Protein 3BW2 (pdb70)

CATH classification: 3.20.20.70

Solvent-accessible surface area: 14265 Å² total; per-residue (Å²): 60,64,4,36,113,58,7,112,42,21,0,0,0,12,27,28,25,64,33,10,4,42,14,107,0,0,9,21,0,1,95,29,9,2,0,0,0,2,4,0,1,81,51,96,16,92,24,2,51,87,30,1,104,128,0,85,71,63,9,84,127,32,7,0,0,8,1,24,24,51,24,107,135,119,89,56,22,136,86,2,24,143,75,0,56,50,11,16,75,195,25,157,44,149,45,17,94,36,96,46,40,45,76,36,26,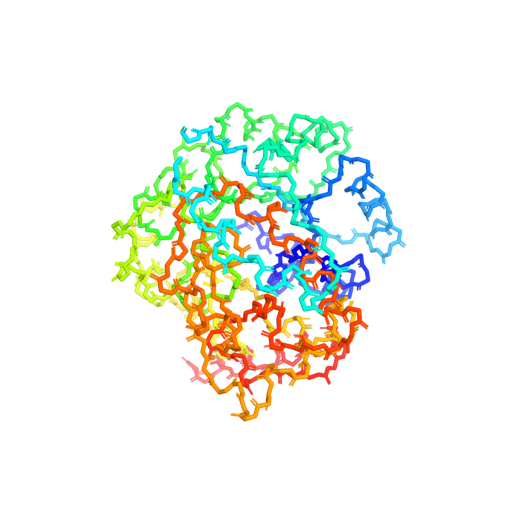22,118,51,2,18,57,28,0,47,124,44,54,3,41,0,0,0,0,25,5,6,40,4,90,175,108,27,2,43,146,0,109,215,38,60,2,28,0,0,0,6,0,9,38,22,122,27,0,130,43,0,50,86,13,34,3,25,0,0,4,0,15,0,32,41,6,28,12,23,11,0,12,36,186,35,42,83,153,50,87,89,59,40,41,31,10,132,57,0,0,49,70,0,67,157,11,4,136,29,33,0,0,0,8,9,17,8,5,64,0,33,67,0,11,52,11,37,74,30,25,7,41,0,0,19,2,20,15,3,0,6,3,0,92,38,6,37,7,50,28,20,9,38,151,2,0,70,42,117,152,13,49,153,10,112,65,12,25,0,0,1,0,3,14,0,13,0,0,20,0,64,0,11,136,88,14,18,94,141,18,21,52,2,21,7,5,0,22,35,5,0,23,29,0,36,134,24,0,35,191,81,37,43,15,57,0,11,13,0,55,1,2,93,12,4,165,80,13,57,120,39,56,0,15,137,2,0,94,50,0,25,61,34,8,52,124,24,130,95,87,138,120

InterPro domains:
  IPR004136 Nitronate monooxygenase [cd04730] (11-278)
  IPR013785 Aldolase-type TIM barrel [G3DSA:3.20.20.70] (1-352)

Secondary structure (DSSP, 8-state):
-TTTTSSSSSEEEPP-TTTTS-HHHHHHHHHTTSBEEEE-TTS-HHHHHHHHHHHHHH--S-EEEEEEPP-----HHHHHHHHTHHHHHHTT-PPPPS-S-SSTTHHHHHHHHHHS--SEEEEESS---HHHHHHHHHTT-EEEEEESSHHHHHHHHHTT-SEEEEE-TT-SEE---SS--GGGTT-PPPHHHHHHHHHHH-SS-EEEESS--SHHHHHHHHHTT-SEEEESHHHHTSTT----HHHHHHTT-GGG--EEEESTTTSS-EEEE--HHHHHHGGG--S-TTHHHHHHHHHHHHHHHHT-GGGS--B--TTGGG---S-HHHHHHHHHHHHHHHHHHT-

Structure (mmCIF, N/CA/C/O backbone):
data_3BW2
#
_entry.id   3BW2
#
_cell.length_a   113.133
_cell.length_b   113.133
_cell.length_c   115.739
_cell.angle_alpha   90.00
_cell.angle_beta   90.00
_cell.angle_gamma   90.00
#
_symmetry.space_group_name_H-M   'I 41 2 2'
#
loop_
_entity.id
_entity.type
_entity.pdbx_description
1 polymer '2-nitropropane dioxygenase'
2 non-polymer 'FLAVIN MONONUCLEOTIDE'
3 non-polymer (4S)-2-METHYL-2,4-PENTANEDIOL
4 water water
#
loop_
_atom_site.group_PDB
_atom_site.id
_atom_site.type_symbol
_atom_site.label_atom_id
_atom_site.label_alt_id
_atom_site.label_comp_id
_atom_site.label_asym_id
_atom_site.label_entity_id
_atom_site.label_seq_id
_atom_site.pdbx_PDB_ins_code
_atom_site.Cartn_x
_atom_site.Cartn_y
_atom_site.Cartn_z
_atom_site.occupancy
_atom_site.B_iso_or_equiv
_atom_site.auth_seq_id
_atom_site.auth_comp_id
_atom_site.auth_asym_id
_atom_site.auth_atom_id
_atom_site.pdbx_PDB_model_num
ATOM 1 N N . SER A 1 3 ? 37.962 144.626 -61.302 1.00 47.45 3 SER A N 1
ATOM 2 C CA . SER A 1 3 ? 39.380 144.370 -61.691 1.00 46.09 3 SER A CA 1
ATOM 3 C C . SER A 1 3 ? 39.457 143.386 -62.853 1.00 44.96 3 SER A C 1
ATOM 4 O O . SER A 1 3 ? 39.018 142.243 -62.737 1.00 43.84 3 SER A O 1
ATOM 7 N N . ALA A 1 4 ? 40.020 143.836 -63.971 1.00 43.40 4 ALA A N 1
ATOM 8 C CA . ALA A 1 4 ? 40.154 142.998 -65.158 1.00 42.56 4 ALA A CA 1
ATOM 9 C C . ALA A 1 4 ? 40.826 141.669 -64.827 1.00 42.24 4 ALA A C 1
ATOM 10 O O . ALA A 1 4 ? 40.438 140.618 -65.344 1.00 41.46 4 ALA A O 1
ATOM 12 N N . LEU A 1 5 ? 41.835 141.723 -63.963 1.00 40.64 5 LEU A N 1
ATOM 13 C CA . LEU A 1 5 ? 42.563 140.525 -63.569 1.00 39.21 5 LEU A CA 1
ATOM 14 C C . LEU A 1 5 ? 41.685 139.529 -62.814 1.00 38.63 5 LEU A C 1
ATOM 15 O O . LEU A 1 5 ? 41.485 138.400 -63.268 1.00 37.57 5 LEU A O 1
ATOM 20 N N . THR A 1 6 ? 41.163 139.948 -61.666 1.00 37.93 6 THR A N 1
ATOM 21 C CA . THR A 1 6 ? 40.323 139.080 -60.848 1.00 38.23 6 THR A CA 1
ATOM 22 C C . THR A 1 6 ? 39.015 138.680 -61.522 1.00 38.57 6 THR A C 1
ATOM 23 O O . THR A 1 6 ? 38.302 137.804 -61.032 1.00 38.69 6 THR A O 1
ATOM 27 N N . ASP A 1 7 ? 38.692 139.316 -62.643 1.00 38.24 7 ASP A N 1
ATOM 28 C CA . ASP A 1 7 ? 37.474 138.962 -63.359 1.00 37.89 7 ASP A CA 1
ATOM 29 C C . ASP A 1 7 ? 37.711 137.682 -64.160 1.00 35.38 7 ASP A C 1
ATOM 30 O O . ASP A 1 7 ? 36.764 136.997 -64.532 1.00 34.87 7 ASP A O 1
ATOM 35 N N . LEU A 1 8 ? 38.982 137.360 -64.406 1.00 33.52 8 LEU A N 1
ATOM 36 C CA . LEU A 1 8 ? 39.361 136.164 -65.165 1.00 31.36 8 LEU A CA 1
ATOM 37 C C . LEU A 1 8 ? 39.115 134.853 -64.424 1.00 30.35 8 LEU A C 1
ATOM 38 O O . LEU A 1 8 ? 38.808 133.833 -65.039 1.00 30.71 8 LEU A O 1
ATOM 43 N N . PHE A 1 9 ? 39.277 134.875 -63.106 1.00 28.37 9 PHE A N 1
ATOM 44 C CA . PHE A 1 9 ? 39.075 133.678 -62.296 1.00 26.14 9 PHE A CA 1
ATOM 45 C C . PHE A 1 9 ? 38.309 134.028 -61.021 1.00 24.46 9 PHE A C 1
ATOM 46 O O . PHE A 1 9 ? 38.452 135.120 -60.481 1.00 26.25 9 PHE A O 1
ATOM 54 N N . PRO A 1 10 ? 37.489 133.093 -60.523 1.00 23.91 10 PRO A N 1
ATOM 55 C CA . PRO A 1 10 ? 36.667 133.261 -59.323 1.00 23.82 10 PRO A CA 1
ATOM 56 C C . PRO A 1 10 ? 37.344 133.521 -57.982 1.00 23.94 10 PRO A C 1
ATOM 57 O O . PRO A 1 10 ? 36.855 134.330 -57.195 1.00 25.05 10 PRO A O 1
ATOM 61 N N . LEU A 1 11 ? 38.451 132.844 -57.706 1.00 22.17 11 LEU A N 1
ATOM 62 C CA . LEU A 1 11 ? 39.131 133.039 -56.427 1.00 21.99 11 L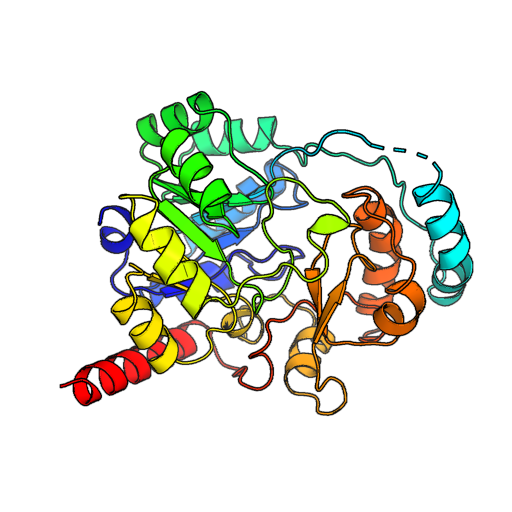EU A CA 1
ATOM 63 C C . LEU A 1 11 ? 40.353 133.948 -56.548 1.00 21.39 11 LEU A C 1
ATOM 64 O O . LEU A 1 11 ? 41.098 133.876 -57.522 1.00 20.73 11 LEU A O 1
ATOM 69 N N . PRO A 1 12 ? 40.571 134.818 -55.549 1.00 21.09 12 PRO A N 1
ATOM 70 C CA . PRO A 1 12 ? 41.693 135.761 -55.510 1.00 19.25 12 PRO A CA 1
ATOM 71 C C . PRO A 1 12 ? 42.987 135.047 -55.140 1.00 19.66 12 PRO A C 1
ATOM 72 O O . PRO A 1 12 ? 43.743 135.505 -54.282 1.00 19.21 12 PRO A O 1
ATOM 76 N N . ILE A 1 13 ? 43.237 133.924 -55.800 1.00 19.74 13 ILE A N 1
ATOM 77 C CA . ILE A 1 13 ? 44.414 133.117 -55.520 1.00 17.64 13 ILE A CA 1
ATOM 78 C C . ILE A 1 13 ? 45.234 132.859 -56.770 1.00 18.09 13 ILE A C 1
ATOM 79 O O . ILE A 1 13 ? 44.719 132.363 -57.774 1.00 19.14 13 ILE A O 1
ATOM 84 N N . VAL A 1 14 ? 46.518 133.188 -56.699 1.00 16.10 14 VAL A N 1
ATOM 85 C CA . VAL A 1 14 ? 47.407 132.986 -57.830 1.00 15.96 14 VAL A CA 1
ATOM 86 C C . VAL A 1 14 ? 48.538 132.042 -57.454 1.00 17.07 14 VAL A C 1
ATOM 87 O O . VAL A 1 14 ? 49.191 132.227 -56.427 1.00 18.22 14 VAL A O 1
ATOM 91 N N . GLN A 1 15 ? 48.754 131.020 -58.275 1.00 16.44 15 GLN A N 1
ATOM 92 C CA . GLN A 1 15 ? 49.848 130.087 -58.033 1.00 16.87 15 GLN A CA 1
ATOM 93 C C . GLN A 1 15 ? 51.064 130.719 -58.691 1.00 18.62 15 GLN A C 1
ATOM 94 O O . GLN A 1 15 ? 51.100 130.912 -59.911 1.00 16.14 15 GLN A O 1
ATOM 100 N N . ALA A 1 16 ? 52.051 131.060 -57.875 1.00 17.50 16 ALA A N 1
ATOM 101 C CA . ALA A 1 16 ? 53.256 131.697 -58.379 1.00 17.89 16 ALA A CA 1
ATOM 102 C C . ALA A 1 16 ? 54.007 130.847 -59.391 1.00 18.45 16 ALA A C 1
ATOM 103 O O . ALA A 1 16 ? 54.107 129.622 -59.247 1.00 18.18 16 ALA A O 1
ATOM 105 N N . PRO A 1 17 ? 54.519 131.479 -60.455 1.00 17.69 17 PRO A N 1
ATOM 106 C CA . PRO A 1 17 ? 55.270 130.702 -61.439 1.00 16.91 17 PRO A CA 1
ATOM 107 C C . PRO A 1 17 ? 56.550 130.308 -60.708 1.00 17.43 17 PRO A C 1
ATOM 108 O O . PRO A 1 17 ? 57.130 131.131 -59.999 1.00 16.73 17 PRO A O 1
ATOM 112 N N . MET A 1 18 ? 56.975 129.061 -60.851 1.00 15.53 18 MET A N 1
ATOM 113 C CA . MET A 1 18 ? 58.187 128.605 -60.187 1.00 16.18 18 MET A CA 1
ATOM 114 C C . MET A 1 18 ? 59.034 127.816 -61.172 1.00 16.42 18 MET A C 1
ATOM 115 O O . MET A 1 18 ? 58.654 126.732 -61.606 1.00 17.10 18 MET A O 1
ATOM 120 N N . ALA A 1 19 ? 60.180 128.384 -61.532 1.00 17.90 19 ALA A N 1
ATOM 121 C CA . ALA A 1 19 ? 61.083 127.760 -62.492 1.00 19.65 19 ALA A CA 1
ATOM 122 C C . ALA A 1 19 ? 61.793 126.559 -61.898 1.00 21.46 19 ALA A C 1
ATOM 123 O O . ALA A 1 19 ? 61.563 126.196 -60.745 1.00 22.29 19 ALA A O 1
ATOM 125 N N . GLY A 1 20 ? 62.653 125.937 -62.697 1.00 22.17 20 GLY A N 1
ATOM 126 C CA . GLY A 1 20 ? 63.384 124.779 -62.219 1.00 23.79 20 GLY A CA 1
ATOM 127 C C . GLY A 1 20 ? 62.560 123.507 -62.222 1.00 22.47 20 GLY A C 1
ATOM 128 O O . GLY A 1 20 ? 62.855 122.570 -61.480 1.00 23.82 20 GLY A O 1
ATOM 129 N N . GLY A 1 21 ? 61.515 123.479 -63.043 1.00 21.10 21 GLY A N 1
ATOM 130 C CA . GLY A 1 21 ? 60.677 122.297 -63.137 1.00 20.46 21 GLY A CA 1
ATOM 131 C C . GLY A 1 21 ? 59.637 122.146 -62.044 1.00 20.90 21 GLY A C 1
ATOM 132 O O . GLY A 1 21 ? 59.045 121.079 -61.893 1.00 21.53 21 GLY A O 1
ATOM 133 N N . VAL A 1 22 ? 59.405 123.203 -61.278 1.00 19.24 22 VAL A N 1
ATOM 134 C CA . VAL A 1 22 ? 58.422 123.136 -60.206 1.00 20.36 22 VAL A CA 1
ATOM 135 C C . VAL A 1 22 ? 56.988 123.287 -60.713 1.00 21.86 22 VAL A C 1
ATOM 136 O O . VAL A 1 22 ? 56.157 122.395 -60.529 1.00 19.74 22 VAL A O 1
ATOM 140 N N . SER A 1 23 ? 56.696 124.410 -61.360 1.00 23.44 23 SER A N 1
ATOM 141 C CA . SER A 1 23 ? 55.346 124.648 -61.857 1.00 25.53 23 SER A CA 1
ATOM 142 C C . SER A 1 23 ? 55.082 124.098 -63.256 1.00 26.08 23 SER A C 1
ATOM 143 O O . SER A 1 23 ? 55.023 124.841 -64.236 1.00 30.41 23 SER A O 1
ATOM 146 N N . VAL A 1 24 ? 54.901 122.786 -63.333 1.00 24.94 24 VAL A N 1
ATOM 147 C CA . VAL A 1 24 ? 54.626 122.103 -64.591 1.00 22.65 24 VAL A CA 1
ATOM 148 C C . VAL A 1 24 ? 53.147 122.253 -64.965 1.00 22.27 24 VAL A C 1
ATOM 149 O O . VAL A 1 24 ? 52.331 122.656 -64.136 1.00 21.68 24 VAL A O 1
ATOM 153 N N . PRO A 1 25 ? 52.784 121.939 -66.224 1.00 20.29 25 PRO A N 1
ATOM 154 C CA . PRO A 1 25 ? 51.389 122.057 -66.661 1.00 19.57 25 PRO A CA 1
ATOM 155 C C . PRO A 1 25 ? 50.371 121.450 -65.696 1.00 19.37 25 PRO A C 1
ATOM 156 O O . PRO A 1 25 ? 49.333 122.046 -65.433 1.00 18.13 25 PRO A O 1
ATOM 160 N N . GLN A 1 26 ? 50.662 120.264 -65.171 1.00 20.51 26 GLN A N 1
ATOM 161 C CA . GLN A 1 26 ? 49.733 119.620 -64.251 1.00 21.80 26 GLN A CA 1
ATOM 162 C C . GLN A 1 26 ? 49.431 120.462 -63.018 1.00 20.12 26 GLN A C 1
ATOM 163 O O . GLN A 1 26 ? 48.328 120.408 -62.485 1.00 18.99 26 GLN A O 1
ATOM 169 N N . LEU A 1 27 ? 50.403 121.239 -62.555 1.00 20.24 27 LEU A N 1
ATOM 170 C CA . LEU A 1 27 ? 50.162 122.081 -61.384 1.00 19.91 27 LEU A CA 1
ATOM 171 C C . LEU A 1 27 ? 49.228 123.227 -61.765 1.00 19.24 27 LEU A C 1
ATOM 172 O O . LEU A 1 27 ? 48.193 123.436 -61.134 1.00 18.13 27 LEU A O 1
ATOM 177 N N . ALA A 1 28 ? 49.598 123.965 -62.805 1.00 20.07 28 ALA A N 1
ATOM 178 C CA . ALA A 1 28 ? 48.796 125.095 -63.257 1.00 19.52 28 ALA A CA 1
ATOM 179 C C . ALA A 1 28 ? 47.357 124.677 -63.547 1.00 19.46 28 ALA A C 1
ATOM 180 O O . ALA A 1 28 ? 46.410 125.365 -63.154 1.00 18.33 28 ALA A O 1
ATOM 182 N N . ALA A 1 29 ? 47.191 123.545 -64.223 1.00 19.73 29 ALA A N 1
ATOM 183 C CA . ALA A 1 29 ? 45.857 123.055 -64.549 1.00 20.02 29 ALA A CA 1
ATOM 184 C C . ALA A 1 29 ? 45.012 122.811 -63.299 1.00 19.64 29 ALA A C 1
ATOM 185 O O . ALA A 1 29 ? 43.857 123.233 -63.235 1.00 20.39 29 ALA A O 1
ATOM 187 N N . ALA A 1 30 ? 45.581 122.136 -62.303 1.00 19.48 30 ALA A N 1
ATOM 188 C CA . ALA A 1 30 ? 44.840 121.852 -61.073 1.00 18.25 30 ALA A CA 1
ATOM 189 C C . ALA A 1 30 ? 44.408 123.147 -60.399 1.00 17.33 30 ALA A C 1
ATOM 190 O O . ALA A 1 30 ? 43.295 123.248 -59.882 1.00 19.07 30 ALA A O 1
ATOM 192 N N . VAL A 1 31 ? 45.290 124.140 -60.405 1.00 16.72 31 VAL A N 1
ATOM 193 C CA . VAL A 1 31 ? 44.974 125.428 -59.805 1.00 16.37 31 VAL A CA 1
ATOM 194 C C . VAL A 1 31 ? 43.842 126.085 -60.609 1.00 17.36 31 VAL A C 1
ATOM 195 O O . VAL A 1 31 ? 42.819 126.485 -60.046 1.00 15.66 31 VAL A O 1
ATOM 199 N N . CYS A 1 32 ? 44.021 126.174 -61.926 1.00 16.54 32 CYS A N 1
ATOM 200 C CA . CYS A 1 32 ? 43.005 126.763 -62.800 1.00 18.43 32 CYS A CA 1
ATOM 201 C C . CYS A 1 32 ? 41.647 126.091 -62.626 1.00 18.73 32 CYS A C 1
ATOM 202 O O . CYS A 1 32 ? 40.627 126.762 -62.480 1.00 21.26 32 CYS A O 1
ATOM 205 N N . GLU A 1 33 ? 41.636 124.762 -62.654 1.00 20.26 33 GLU A N 1
ATOM 206 C CA . GLU A 1 33 ? 40.395 124.010 -62.522 1.00 20.06 33 GLU A CA 1
ATOM 207 C C . GLU A 1 33 ? 39.709 124.199 -61.176 1.00 20.26 33 GLU A C 1
ATOM 208 O O . GLU A 1 33 ? 38.500 123.991 -61.062 1.00 21.00 33 GLU A O 1
ATOM 214 N N . ALA A 1 34 ? 40.474 124.600 -60.165 1.00 19.98 34 ALA A N 1
ATOM 215 C CA . ALA A 1 34 ? 39.932 124.819 -58.828 1.00 18.70 34 ALA A CA 1
ATOM 216 C C . ALA A 1 34 ? 39.470 126.261 -58.651 1.00 19.48 34 ALA A C 1
ATOM 217 O O . ALA A 1 34 ? 38.981 126.638 -57.585 1.00 20.45 34 ALA A O 1
ATOM 219 N N . GLY A 1 35 ? 39.634 127.071 -59.690 1.00 18.66 35 GLY A N 1
ATOM 220 C CA . GLY A 1 35 ? 39.194 128.453 -59.608 1.00 18.71 35 GLY A CA 1
ATOM 221 C C . GLY A 1 35 ? 40.276 129.498 -59.416 1.00 17.70 35 GLY A C 1
ATOM 222 O O . GLY A 1 35 ? 39.981 130.692 -59.371 1.00 17.79 35 GLY A O 1
ATOM 223 N N . GLY A 1 36 ? 41.524 129.062 -59.295 1.00 18.08 36 GLY A N 1
ATOM 224 C CA . GLY A 1 36 ? 42.612 130.009 -59.121 1.00 17.18 36 GLY A CA 1
ATOM 225 C C . GLY A 1 36 ? 43.299 130.265 -60.450 1.00 17.94 36 GLY A C 1
ATOM 226 O O . GLY A 1 36 ? 42.851 129.777 -61.487 1.00 16.22 36 GLY A O 1
ATOM 227 N N . LEU A 1 37 ? 44.383 131.032 -60.426 1.00 18.28 37 LEU A N 1
ATOM 228 C CA . LEU A 1 37 ? 45.127 131.327 -61.644 1.00 16.62 37 LEU A CA 1
ATOM 229 C C . LEU A 1 37 ? 46.424 130.534 -61.653 1.00 18.46 37 LEU A C 1
ATOM 230 O O . LEU A 1 37 ? 47.364 130.860 -60.922 1.00 17.21 37 LEU A O 1
ATOM 235 N N . GLY A 1 38 ? 46.469 129.488 -62.476 1.00 18.21 38 GLY A N 1
ATOM 236 C CA . GLY A 1 38 ? 47.666 128.676 -62.576 1.00 17.37 38 GLY A CA 1
ATOM 237 C C . GLY A 1 38 ? 48.717 129.426 -63.375 1.00 17.95 38 GLY A C 1
ATOM 238 O O . GLY A 1 38 ? 48.381 130.277 -64.199 1.00 17.55 38 GLY A O 1
ATOM 239 N N . PHE A 1 39 ? 49.986 129.111 -63.139 1.00 16.23 39 PHE A N 1
ATOM 240 C CA . PHE A 1 39 ? 51.078 129.782 -63.835 1.00 15.97 39 PHE A CA 1
ATOM 241 C C . PHE A 1 39 ? 52.152 128.830 -64.340 1.00 17.05 39 PHE A C 1
ATOM 242 O O . PHE A 1 39 ? 52.478 127.831 -63.690 1.00 17.23 39 PHE A O 1
ATOM 250 N N . LEU A 1 40 ? 52.703 129.157 -65.503 1.00 15.76 40 LEU A N 1
ATOM 251 C CA . LEU A 1 40 ? 53.793 128.388 -66.085 1.00 16.71 40 LEU A CA 1
ATOM 252 C C . LEU A 1 40 ? 55.019 129.281 -65.929 1.00 17.33 40 LEU A C 1
ATOM 253 O O . LEU A 1 40 ? 54.905 130.511 -65.948 1.00 17.31 40 LEU A O 1
ATOM 258 N N . ALA A 1 41 ? 56.184 128.669 -65.766 1.00 17.86 41 ALA A N 1
ATOM 259 C CA . ALA A 1 41 ? 57.421 129.421 -65.611 1.00 18.37 41 ALA A CA 1
ATOM 260 C C . ALA A 1 41 ? 58.267 129.232 -66.860 1.00 19.17 41 ALA A C 1
ATOM 261 O O . ALA A 1 41 ? 58.649 128.111 -67.180 1.00 20.13 41 ALA A O 1
ATOM 263 N N . ALA A 1 42 ? 58.558 130.321 -67.566 1.00 20.01 42 ALA A N 1
ATOM 264 C CA . ALA A 1 42 ? 59.376 130.228 -68.774 1.00 19.80 42 ALA A CA 1
ATOM 265 C C . ALA A 1 42 ? 60.852 130.475 -68.443 1.00 19.90 42 ALA A C 1
ATOM 266 O O . ALA A 1 42 ? 61.730 130.340 -69.300 1.00 18.45 42 ALA A O 1
ATOM 268 N N . GLY A 1 43 ? 61.115 130.838 -67.189 1.00 20.54 43 GLY A N 1
ATOM 269 C CA . GLY A 1 43 ? 62.476 131.099 -66.758 1.00 19.76 43 GLY A CA 1
ATOM 270 C C . GLY A 1 43 ? 63.407 129.918 -66.968 1.00 20.17 43 GLY A C 1
ATOM 271 O O . GLY A 1 43 ? 63.109 128.796 -66.562 1.00 18.74 43 GLY A O 1
ATOM 272 N N . TYR A 1 44 ? 64.536 130.187 -67.616 1.00 18.88 44 TYR A N 1
ATOM 273 C CA . TYR A 1 44 ? 65.558 129.187 -67.914 1.00 20.66 44 TYR A CA 1
ATOM 274 C C . TYR A 1 44 ? 65.193 128.181 -69.008 1.00 20.38 44 TYR A C 1
ATOM 275 O O . TYR A 1 44 ? 66.001 127.314 -69.335 1.00 20.67 44 TYR A O 1
ATOM 284 N N . LYS A 1 45 ? 63.990 128.280 -69.570 1.00 19.70 45 LYS A N 1
ATOM 285 C CA . LYS A 1 45 ? 63.599 127.368 -70.650 1.00 21.05 45 LYS A CA 1
ATOM 286 C C . LYS A 1 45 ? 63.828 128.064 -71.984 1.00 21.40 45 LYS A C 1
ATOM 287 O O . LYS A 1 45 ? 64.050 129.271 -72.023 1.00 21.39 45 LYS A O 1
ATOM 293 N N . THR A 1 46 ? 63.790 127.303 -73.074 1.00 22.51 46 THR A N 1
ATOM 294 C CA . THR A 1 46 ? 63.945 127.882 -74.403 1.00 22.26 46 THR A CA 1
ATOM 295 C C . THR A 1 46 ? 62.537 128.307 -74.788 1.00 21.82 46 THR A C 1
ATOM 296 O O . THR A 1 46 ? 61.567 127.887 -74.151 1.00 21.67 46 THR A O 1
ATOM 300 N N . ALA A 1 47 ? 62.416 129.139 -75.814 1.00 20.76 47 ALA A N 1
ATOM 301 C CA . ALA A 1 47 ? 61.102 129.586 -76.257 1.00 22.25 47 ALA A CA 1
ATOM 302 C C . ALA A 1 47 ? 60.266 128.370 -76.647 1.00 23.10 47 ALA A C 1
ATOM 303 O O . ALA A 1 47 ? 59.043 128.352 -76.463 1.00 22.68 47 ALA A O 1
ATOM 305 N N . ASP A 1 48 ? 60.928 127.351 -77.185 1.00 23.39 48 ASP A N 1
ATOM 306 C CA . ASP A 1 48 ? 60.232 126.136 -77.589 1.00 26.10 48 ASP A CA 1
ATOM 307 C C . ASP A 1 48 ? 59.733 125.360 -76.380 1.00 24.91 48 ASP A C 1
ATOM 308 O O . ASP A 1 48 ? 58.606 124.866 -76.374 1.00 23.98 48 ASP A O 1
ATOM 313 N N . GLY A 1 49 ? 60.581 125.244 -75.363 1.00 24.64 49 GLY A N 1
ATOM 314 C CA . GLY A 1 49 ? 60.190 124.532 -74.159 1.00 23.99 49 GLY A CA 1
ATOM 315 C C . GLY A 1 49 ? 58.963 125.184 -73.556 1.00 23.40 49 GLY A C 1
ATOM 316 O O . GLY A 1 49 ? 58.010 124.512 -73.171 1.00 23.78 49 GLY A O 1
ATOM 317 N N . MET A 1 50 ? 58.990 126.509 -73.479 1.00 23.92 50 MET A N 1
ATOM 318 C CA . MET A 1 50 ? 57.870 127.262 -72.943 1.00 22.28 50 MET A CA 1
ATOM 319 C C . MET A 1 50 ? 56.630 126.985 -73.787 1.00 23.61 50 MET A C 1
ATOM 320 O O . MET A 1 50 ? 55.554 126.704 -73.260 1.00 21.59 50 MET A O 1
ATOM 325 N N . TYR A 1 51 ? 56.786 127.053 -75.105 1.00 23.19 51 TYR A N 1
ATOM 326 C CA . TYR A 1 51 ? 55.658 126.835 -75.998 1.00 24.39 51 TYR A CA 1
ATOM 327 C C . TYR A 1 51 ? 55.016 125.462 -75.830 1.00 23.24 51 TYR A C 1
ATOM 328 O O . TYR A 1 51 ? 53.794 125.344 -75.870 1.00 22.01 51 TYR A O 1
ATOM 337 N N . GLN A 1 52 ? 55.832 124.429 -75.635 1.00 22.95 52 GLN A N 1
ATOM 338 C CA . GLN A 1 52 ? 55.298 123.084 -75.457 1.00 24.46 52 GLN A CA 1
ATOM 339 C C . GLN A 1 52 ? 54.441 122.996 -74.198 1.00 23.36 52 GLN A C 1
ATOM 340 O O . GLN A 1 52 ? 53.404 122.332 -74.196 1.00 23.07 52 GLN A O 1
ATOM 346 N N . GLU A 1 53 ? 54.864 123.656 -73.124 1.00 21.60 53 GLU A N 1
ATOM 347 C CA . GLU A 1 53 ? 54.082 123.617 -71.891 1.00 22.27 53 GLU A CA 1
ATOM 348 C C . GLU A 1 53 ? 52.764 124.361 -72.075 1.00 22.88 53 GLU A C 1
ATOM 349 O O . GLU A 1 53 ? 51.721 123.931 -71.581 1.00 23.29 53 GLU A O 1
ATOM 355 N N . ILE A 1 54 ? 52.809 125.483 -72.784 1.00 22.85 54 ILE A N 1
ATOM 356 C CA . ILE A 1 54 ? 51.599 126.256 -73.035 1.00 22.66 54 ILE A CA 1
ATOM 357 C C . ILE A 1 54 ? 50.580 125.383 -73.763 1.00 23.19 54 ILE A C 1
ATOM 358 O O . ILE A 1 54 ? 49.406 125.340 -73.393 1.00 24.78 54 ILE A O 1
ATOM 363 N N . LYS A 1 55 ? 51.029 124.678 -74.794 1.00 24.90 55 LYS A N 1
ATOM 364 C CA . LYS A 1 55 ? 50.135 123.802 -75.548 1.00 26.74 55 LYS A CA 1
ATOM 365 C C . LYS A 1 55 ? 49.611 122.686 -74.646 1.00 25.78 55 LYS A C 1
ATOM 366 O O . LYS A 1 55 ? 48.426 122.356 -74.663 1.00 23.99 55 LYS A O 1
ATOM 372 N N . ARG A 1 56 ? 50.512 122.114 -73.857 1.00 26.50 56 ARG A N 1
ATOM 373 C CA . ARG A 1 56 ? 50.174 121.041 -72.934 1.00 27.66 56 ARG A CA 1
ATOM 374 C C . ARG A 1 56 ? 49.051 121.489 -72.000 1.00 26.46 56 ARG A C 1
ATOM 375 O O . ARG A 1 56 ? 48.037 120.807 -71.848 1.00 27.37 56 ARG A O 1
ATOM 383 N N . LEU A 1 57 ? 49.240 122.649 -71.384 1.00 25.71 57 LEU A N 1
ATOM 384 C CA . LEU A 1 57 ? 48.270 123.198 -70.445 1.00 23.08 57 LEU A CA 1
ATOM 385 C C . LEU A 1 57 ? 46.900 123.479 -71.062 1.00 23.15 57 LEU A C 1
ATOM 386 O O . LEU A 1 57 ? 45.874 123.253 -70.426 1.00 20.54 57 LEU A O 1
ATOM 391 N N . ARG A 1 58 ? 46.883 123.982 -72.294 1.00 22.91 58 ARG A N 1
ATOM 392 C CA . ARG A 1 58 ? 45.623 124.271 -72.966 1.00 23.86 58 ARG A CA 1
ATOM 393 C C . ARG A 1 58 ? 44.826 122.987 -73.160 1.00 24.62 58 ARG A C 1
ATOM 394 O O . ARG A 1 58 ? 43.598 123.013 -73.252 1.00 26.11 58 ARG A O 1
ATOM 402 N N . GLY A 1 59 ? 45.534 121.865 -73.216 1.00 25.86 59 GLY A N 1
ATOM 403 C CA . GLY A 1 59 ? 44.877 120.583 -73.374 1.00 24.92 59 GLY A CA 1
ATOM 404 C C . GLY A 1 59 ? 44.407 120.063 -72.028 1.00 26.03 59 GLY A C 1
ATOM 405 O O . GLY A 1 59 ? 43.612 119.126 -71.959 1.00 26.57 59 GLY A O 1
ATOM 406 N N . LEU A 1 60 ? 44.896 120.676 -70.952 1.00 25.72 60 LEU A N 1
ATOM 407 C CA . LEU A 1 60 ? 44.510 120.269 -69.604 1.00 24.40 60 LEU A CA 1
ATOM 408 C C . LEU A 1 60 ? 43.397 121.142 -69.048 1.00 24.42 60 LEU A C 1
ATOM 409 O O . LEU A 1 60 ? 42.571 120.678 -68.266 1.00 25.77 60 LEU A O 1
ATOM 414 N N . THR A 1 61 ? 43.362 122.408 -69.453 1.00 23.06 61 THR A N 1
ATOM 415 C CA . THR A 1 61 ? 42.318 123.306 -68.970 1.00 21.86 61 THR A CA 1
ATOM 416 C C . THR A 1 61 ? 41.984 124.393 -69.978 1.00 22.47 61 THR A C 1
ATOM 417 O O . THR A 1 61 ? 42.831 124.809 -70.766 1.00 22.05 61 THR A O 1
ATOM 421 N N . GLY A 1 62 ? 40.736 124.843 -69.951 1.00 23.68 62 GLY A N 1
ATOM 422 C CA . GLY A 1 62 ? 40.313 125.894 -70.856 1.00 24.75 62 GLY A CA 1
ATOM 423 C C . GLY A 1 62 ? 40.213 127.201 -70.096 1.00 25.40 62 GLY A C 1
ATOM 424 O O . GLY A 1 62 ? 39.830 128.230 -70.651 1.00 26.31 62 GLY A O 1
ATOM 425 N N . ARG A 1 63 ? 40.570 127.159 -68.815 1.00 24.35 63 ARG A N 1
ATOM 426 C CA . ARG A 1 63 ? 40.509 128.340 -67.963 1.00 24.01 63 ARG A CA 1
ATOM 427 C C . ARG A 1 63 ? 41.773 129.196 -68.070 1.00 22.60 63 ARG A C 1
ATOM 428 O O . ARG A 1 63 ? 42.830 128.709 -68.471 1.00 20.68 63 ARG A O 1
ATOM 436 N N . PRO A 1 64 ? 41.677 130.489 -67.712 1.00 21.80 64 PRO A N 1
ATOM 437 C CA . PRO A 1 64 ? 42.817 131.413 -67.778 1.00 22.46 64 PRO A CA 1
ATOM 438 C C . PRO A 1 64 ? 44.023 130.981 -66.952 1.00 21.49 64 PRO A C 1
ATOM 439 O O . PRO A 1 64 ? 43.881 130.454 -65.845 1.00 20.30 64 PRO A O 1
ATOM 443 N N . PHE A 1 65 ? 45.208 131.216 -67.503 1.00 20.58 65 PHE A N 1
ATOM 444 C CA . PHE A 1 65 ? 46.461 130.876 -66.840 1.00 19.78 65 PHE A CA 1
ATOM 445 C C . PHE A 1 65 ? 47.505 131.917 -67.222 1.00 20.77 65 PHE A C 1
ATOM 446 O O . PHE A 1 65 ? 47.289 132.726 -68.131 1.00 20.36 65 PHE A O 1
ATOM 454 N N . GLY A 1 66 ? 48.638 131.896 -66.530 1.00 19.37 66 GLY A N 1
ATOM 455 C CA . GLY A 1 66 ? 49.683 132.850 -66.829 1.00 18.25 66 GLY A CA 1
ATOM 456 C C . GLY A 1 66 ? 51.003 132.201 -67.186 1.00 18.83 66 GLY A C 1
ATOM 457 O O . GLY A 1 66 ? 51.224 131.011 -66.936 1.00 18.48 66 GLY A O 1
ATOM 458 N N . VAL A 1 67 ? 51.873 132.9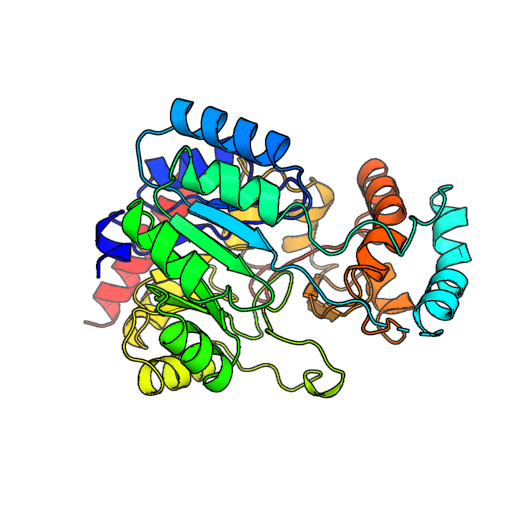94 -67.799 1.00 16.76 67 VAL A N 1
ATOM 459 C CA . VAL A 1 67 ? 53.206 132.558 -68.186 1.00 16.13 67 VAL A CA 1
ATOM 460 C C . VAL A 1 67 ? 54.137 133.671 -67.702 1.00 17.04 67 VAL A C 1
ATOM 461 O O . VAL A 1 67 ? 53.898 134.848 -67.966 1.00 18.23 67 VAL A O 1
ATOM 465 N N . ASN A 1 68 ? 55.190 133.298 -66.986 1.00 18.00 68 ASN A N 1
ATOM 466 C CA . ASN A 1 68 ? 56.128 134.277 -66.451 1.00 17.78 68 ASN A CA 1
ATOM 467 C C . ASN A 1 68 ? 57.447 134.251 -67.211 1.00 16.70 68 ASN A C 1
ATOM 468 O O . ASN A 1 68 ? 57.958 133.184 -67.541 1.00 16.48 68 ASN A O 1
ATOM 473 N N . VAL A 1 69 ? 57.989 135.427 -67.509 1.00 17.05 69 VAL A N 1
ATOM 474 C CA . VAL A 1 69 ? 59.259 135.495 -68.226 1.00 18.14 69 VAL A CA 1
ATOM 475 C C . VAL A 1 69 ? 60.262 136.394 -67.499 1.00 17.32 69 VAL A C 1
ATOM 476 O O . VAL A 1 69 ? 59.878 137.351 -66.821 1.00 16.54 69 VAL A O 1
ATOM 480 N N . PHE A 1 70 ? 61.545 136.065 -67.626 1.00 16.60 70 PHE A N 1
ATOM 481 C CA . PHE A 1 70 ? 62.598 136.846 -66.985 1.00 17.85 70 PHE A CA 1
ATOM 482 C C . PHE A 1 70 ? 63.090 137.944 -67.917 1.00 19.19 70 PHE A C 1
ATOM 483 O O . PHE A 1 70 ? 63.237 137.727 -69.124 1.00 18.14 70 PHE A O 1
ATOM 491 N N . MET A 1 71 ? 63.341 139.121 -67.353 1.00 18.89 71 MET A N 1
ATOM 492 C CA . MET A 1 71 ? 63.846 140.242 -68.129 1.00 20.39 71 MET A CA 1
ATOM 493 C C . MET A 1 71 ? 65.318 139.993 -68.415 1.00 22.02 71 MET A C 1
ATOM 494 O O . MET A 1 71 ? 66.036 139.439 -67.575 1.00 19.37 71 MET A O 1
ATOM 499 N N . PRO A 1 72 ? 65.788 140.382 -69.612 1.00 22.53 72 PRO A N 1
ATOM 500 C CA . PRO A 1 72 ? 67.201 140.176 -69.935 1.00 24.63 72 PRO A CA 1
ATOM 501 C C . PRO A 1 72 ? 68.033 140.954 -68.920 1.00 25.59 72 PRO A C 1
ATOM 502 O O . PRO A 1 72 ? 67.606 142.003 -68.439 1.00 24.42 72 PRO A O 1
ATOM 506 N N . GLN A 1 73 ? 69.212 140.441 -68.587 1.00 26.56 73 GLN A N 1
ATOM 507 C CA . GLN A 1 73 ? 70.073 141.114 -67.629 1.00 30.23 73 GLN A CA 1
ATOM 508 C C . GLN A 1 73 ? 71.336 141.618 -68.317 1.00 32.82 73 GLN A C 1
ATOM 509 O O . GLN A 1 73 ? 71.943 140.910 -69.117 1.00 33.38 73 GLN A O 1
ATOM 515 N N . PRO A 1 74 ? 71.746 142.857 -68.015 1.00 36.41 74 PRO A N 1
ATOM 516 C CA . PRO A 1 74 ? 72.951 143.424 -68.627 1.00 39.29 74 PRO A CA 1
ATOM 517 C C . PRO A 1 74 ? 74.211 142.760 -68.085 1.00 41.10 74 PRO A C 1
ATOM 518 O O . PRO A 1 74 ? 74.225 142.266 -66.959 1.00 40.43 74 PRO A O 1
ATOM 522 N N . GLU A 1 75 ? 75.264 142.749 -68.895 1.00 44.44 75 GLU A N 1
ATOM 523 C CA . GLU A 1 75 ? 76.533 142.152 -68.493 1.00 47.29 75 GLU A CA 1
ATOM 524 C C . G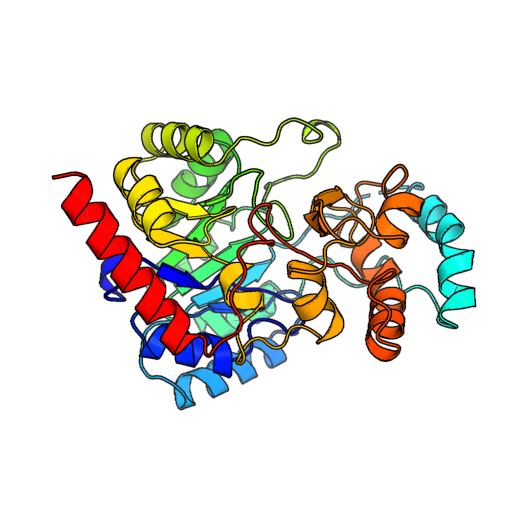LU A 1 75 ? 77.146 142.974 -67.361 1.00 48.31 75 GLU A C 1
ATOM 525 O O . GLU A 1 75 ? 76.868 144.164 -67.232 1.00 49.43 75 GLU A O 1
ATOM 531 N N . LEU A 1 76 ? 77.971 142.341 -66.533 1.00 50.50 76 LEU A N 1
ATOM 532 C CA . LEU A 1 76 ? 78.602 143.048 -65.422 1.00 51.72 76 LEU A CA 1
ATOM 533 C C . LEU A 1 76 ? 79.648 144.030 -65.932 1.00 51.85 76 LEU A C 1
ATOM 534 O O . LEU A 1 76 ? 80.622 143.631 -66.569 1.00 52.42 76 LEU A O 1
ATOM 539 N N . GLY A 1 80 ? 85.939 139.709 -62.274 1.00 37.02 80 GLY A N 1
ATOM 540 C CA . GLY A 1 80 ? 86.866 139.443 -61.187 1.00 35.21 80 GLY A CA 1
ATOM 541 C C . GLY A 1 80 ? 86.230 138.687 -60.034 1.00 35.04 80 GLY A C 1
ATOM 542 O O . GLY A 1 80 ? 86.773 137.692 -59.557 1.00 35.73 80 GLY A O 1
ATOM 543 N N . ALA A 1 81 ? 85.074 139.158 -59.578 1.00 34.08 81 ALA A N 1
ATOM 544 C CA . ALA A 1 81 ? 84.370 138.516 -58.473 1.00 33.35 81 ALA A CA 1
ATOM 545 C C . ALA A 1 81 ? 83.906 137.107 -58.844 1.00 32.61 81 ALA A C 1
ATOM 546 O O . ALA A 1 81 ? 83.977 136.187 -58.030 1.00 32.44 81 ALA A O 1
ATOM 548 N N . VAL A 1 82 ? 83.428 136.949 -60.074 1.00 31.19 82 VAL A N 1
ATOM 549 C CA . VAL A 1 82 ? 82.953 135.657 -60.557 1.00 30.69 82 VAL A CA 1
ATOM 550 C C . VAL A 1 82 ? 84.082 134.632 -60.557 1.00 30.81 82 VAL A C 1
ATOM 551 O O . VAL A 1 82 ? 83.889 133.469 -60.187 1.00 29.64 82 VAL A O 1
ATOM 555 N N . GLU A 1 83 ? 85.262 135.074 -60.976 1.00 30.91 83 GLU A N 1
ATOM 556 C CA . GLU A 1 83 ? 86.436 134.212 -61.027 1.00 31.27 83 GLU A CA 1
ATOM 557 C C . GLU A 1 83 ? 86.787 133.716 -59.625 1.00 29.14 83 GLU A C 1
ATOM 558 O O . GLU A 1 83 ? 87.095 132.542 -59.428 1.00 27.69 83 GLU A O 1
ATOM 564 N N . VAL A 1 84 ? 86.741 134.625 -58.656 1.00 27.60 84 VAL A N 1
ATOM 565 C CA . VAL A 1 84 ? 87.047 134.292 -57.271 1.00 27.11 84 VAL A CA 1
ATOM 566 C C . VAL A 1 84 ? 86.034 133.314 -56.680 1.00 26.57 84 VAL A C 1
ATOM 567 O O . VAL A 1 84 ? 86.404 132.383 -55.965 1.00 26.80 84 VAL A O 1
ATOM 571 N N . TYR A 1 85 ? 84.756 133.528 -56.977 1.00 25.77 85 TYR A N 1
ATOM 572 C CA . TYR A 1 85 ? 83.711 132.654 -56.461 1.00 24.41 85 TYR A CA 1
ATOM 573 C C . TYR A 1 85 ? 83.853 131.268 -57.075 1.00 24.69 85 TYR A C 1
ATOM 574 O O . TYR A 1 85 ? 83.719 130.257 -56.383 1.00 24.16 85 TYR A O 1
ATOM 583 N N . ALA A 1 86 ? 84.130 131.226 -58.375 1.00 23.84 86 ALA A N 1
ATOM 584 C CA . ALA A 1 86 ? 84.307 129.959 -59.076 1.00 26.16 86 ALA A CA 1
ATOM 585 C C . ALA A 1 86 ? 85.408 129.168 -58.380 1.00 27.16 86 ALA A C 1
ATOM 586 O O . ALA A 1 86 ? 85.275 127.968 -58.129 1.00 27.95 86 ALA A O 1
ATOM 588 N N . HIS A 1 87 ? 86.500 129.858 -58.072 1.00 27.73 87 HIS A N 1
ATOM 589 C CA . HIS A 1 87 ? 87.633 129.244 -57.395 1.00 29.37 87 HIS A CA 1
ATOM 590 C C . HIS A 1 87 ? 87.184 128.633 -56.069 1.00 29.17 87 HIS A C 1
ATOM 591 O O . HIS A 1 87 ? 87.516 127.490 -55.752 1.00 28.74 87 HIS A O 1
ATOM 598 N N . GLN A 1 88 ? 86.415 129.401 -55.304 1.00 28.79 88 GLN A N 1
ATOM 599 C CA . GLN A 1 88 ? 85.924 128.951 -54.008 1.00 29.50 88 GLN A CA 1
ATOM 600 C C . GLN A 1 88 ? 84.971 127.765 -54.119 1.00 28.30 88 GLN A C 1
ATOM 601 O O . GLN A 1 88 ? 84.694 127.094 -53.126 1.00 28.70 88 GLN A O 1
ATOM 607 N N . LEU A 1 89 ? 84.471 127.508 -55.324 1.00 27.22 89 LEU A N 1
ATOM 608 C CA . LEU A 1 89 ? 83.554 126.391 -55.545 1.00 25.62 89 LEU A CA 1
ATOM 609 C C . LEU A 1 89 ? 84.269 125.146 -56.071 1.00 25.08 89 LEU A C 1
ATOM 610 O O . LEU A 1 89 ? 83.627 124.131 -56.347 1.00 24.37 89 LEU A O 1
ATOM 615 N N . ALA A 1 90 ? 85.591 125.221 -56.209 1.00 23.55 90 ALA A N 1
ATOM 616 C CA . ALA A 1 90 ? 86.363 124.088 -56.714 1.00 25.02 90 ALA A CA 1
ATOM 617 C C . ALA A 1 90 ? 86.093 122.826 -55.902 1.00 24.97 90 ALA A C 1
ATOM 618 O O . ALA A 1 90 ? 85.994 121.734 -56.460 1.00 25.68 90 ALA A O 1
ATOM 620 N N . GLY A 1 91 ? 85.973 122.981 -54.586 1.00 24.73 91 GLY A N 1
ATOM 621 C CA . GLY A 1 91 ? 85.707 121.839 -53.729 1.00 25.80 91 GLY A CA 1
ATOM 622 C C . GLY A 1 91 ? 84.365 121.201 -54.037 1.00 25.19 91 GLY A C 1
ATOM 623 O O . GLY A 1 91 ? 84.238 119.977 -54.052 1.00 25.35 91 GLY A O 1
ATOM 624 N N . GLU A 1 92 ? 83.358 122.034 -54.280 1.00 24.80 92 GLU A N 1
ATOM 625 C CA . GLU A 1 92 ? 82.017 121.547 -54.600 1.00 24.61 92 GLU A CA 1
ATOM 626 C C . GLU A 1 92 ? 82.064 120.753 -55.907 1.00 24.03 92 GLU A C 1
ATOM 627 O O . GLU A 1 92 ? 81.467 119.680 -56.022 1.00 22.20 92 GLU A O 1
ATOM 633 N N . ALA A 1 93 ? 82.779 121.291 -56.890 1.00 23.76 93 ALA A N 1
ATOM 634 C CA . ALA A 1 93 ? 82.905 120.638 -58.187 1.00 25.51 93 ALA A CA 1
ATOM 635 C C . ALA A 1 93 ? 83.527 119.247 -58.037 1.00 26.53 93 ALA A C 1
ATOM 636 O O . ALA A 1 93 ? 83.033 118.267 -58.602 1.00 26.57 93 ALA A O 1
ATOM 638 N N . ALA A 1 94 ? 84.612 119.167 -57.275 1.00 26.48 94 ALA A N 1
ATOM 639 C CA . ALA A 1 94 ? 85.292 117.895 -57.052 1.00 27.96 94 ALA A CA 1
ATOM 640 C C . ALA A 1 94 ? 84.385 116.914 -56.307 1.00 28.84 94 ALA A C 1
ATOM 641 O O . ALA A 1 94 ? 84.266 115.749 -56.694 1.00 29.74 94 ALA A O 1
ATOM 643 N N . TRP A 1 95 ? 83.741 117.389 -55.245 1.00 27.71 95 TRP A N 1
ATOM 644 C CA . TRP A 1 95 ? 82.856 116.543 -54.451 1.00 27.16 95 TRP A CA 1
ATOM 645 C C . TRP A 1 95 ? 81.697 115.973 -55.260 1.00 27.80 95 TRP A C 1
ATOM 646 O O . TRP A 1 95 ? 81.431 114.775 -55.215 1.00 28.24 95 TRP A O 1
ATOM 657 N N . TYR A 1 96 ? 81.003 116.834 -55.996 1.00 28.01 96 TYR A N 1
ATOM 658 C CA . TYR A 1 96 ? 79.881 116.392 -56.807 1.00 27.60 96 TYR A CA 1
ATOM 659 C C . TYR A 1 96 ? 80.376 115.829 -58.131 1.00 29.09 96 TYR A C 1
ATOM 660 O O . TYR A 1 96 ? 79.581 115.487 -59.003 1.00 28.68 96 TYR A O 1
ATOM 669 N N . GLU A 1 97 ? 81.698 115.738 -58.262 1.00 29.99 97 GLU A N 1
ATOM 670 C CA . GLU A 1 97 ? 82.345 115.200 -59.457 1.00 32.41 97 GLU A CA 1
ATOM 671 C C . GLU A 1 97 ? 81.766 115.740 -60.757 1.00 33.04 97 GLU A C 1
ATOM 672 O O . GLU A 1 97 ? 81.362 114.980 -61.639 1.00 32.05 97 GLU A O 1
ATOM 678 N N . THR A 1 98 ? 81.737 117.061 -60.871 1.00 33.50 98 THR A N 1
ATOM 679 C CA . THR A 1 98 ? 81.209 117.704 -62.061 1.00 34.48 98 THR A CA 1
ATOM 680 C C . THR A 1 98 ? 81.886 119.055 -62.245 1.00 34.68 98 THR A C 1
ATOM 681 O O . THR A 1 98 ? 82.381 119.649 -61.287 1.00 36.15 98 THR A O 1
ATOM 685 N N . GLU A 1 99 ? 81.913 119.529 -63.483 1.00 34.29 99 GLU A N 1
ATOM 686 C CA . GLU A 1 99 ? 82.530 120.810 -63.811 1.00 34.69 99 GLU A CA 1
ATOM 687 C C . GLU A 1 99 ? 81.564 121.961 -63.555 1.00 31.93 99 GLU A C 1
ATOM 688 O O . GLU A 1 99 ? 80.354 121.804 -63.702 1.00 31.53 99 GLU A O 1
ATOM 694 N N . LEU A 1 100 ? 82.094 123.117 -63.175 1.00 29.93 100 LEU A N 1
ATOM 695 C CA . LEU A 1 100 ? 81.243 124.277 -62.949 1.00 28.21 100 LEU A CA 1
ATOM 696 C C . LEU A 1 100 ? 80.746 124.700 -64.326 1.00 28.00 100 LEU A C 1
ATOM 697 O O . LEU A 1 100 ? 81.422 124.460 -65.325 1.00 28.34 100 LEU A O 1
ATOM 702 N N . GLY A 1 101 ? 79.563 125.303 -64.385 1.00 27.91 101 GLY A N 1
ATOM 703 C CA . GLY A 1 101 ? 79.027 125.729 -65.666 1.00 28.27 101 GLY A CA 1
ATOM 704 C C . GLY A 1 101 ? 79.719 126.979 -66.176 1.00 28.99 101 GLY A C 1
ATOM 705 O O . GLY A 1 101 ? 80.449 127.636 -65.434 1.00 29.69 101 GLY A O 1
ATOM 706 N N . ASP A 1 102 ? 79.500 127.310 -67.444 1.00 30.29 102 ASP A N 1
ATOM 707 C CA . ASP A 1 102 ? 80.106 128.502 -68.031 1.00 30.58 102 ASP A CA 1
ATOM 708 C C . ASP A 1 102 ? 79.350 129.717 -67.501 1.00 29.89 102 ASP A C 1
ATOM 709 O O . ASP A 1 102 ? 78.148 129.845 -67.720 1.00 29.98 102 ASP A O 1
ATOM 714 N N . PRO A 1 103 ? 80.045 130.628 -66.802 1.00 30.01 103 PRO A N 1
ATOM 715 C CA . PRO A 1 103 ? 79.390 131.821 -66.259 1.00 32.41 103 PRO A CA 1
ATOM 716 C C . PRO A 1 103 ? 78.787 132.714 -67.333 1.00 35.76 103 PRO A C 1
ATOM 717 O O . PRO A 1 103 ? 77.868 133.487 -67.065 1.00 35.11 103 PRO A O 1
ATOM 721 N N . ASP A 1 104 ? 79.308 132.602 -68.550 1.00 38.72 104 ASP A N 1
ATOM 722 C CA . ASP A 1 104 ? 78.816 133.405 -69.661 1.00 42.29 104 ASP A CA 1
ATOM 723 C C . ASP A 1 104 ? 77.958 132.550 -70.582 1.00 42.85 104 ASP A C 1
ATOM 724 O O . ASP A 1 104 ? 78.307 132.330 -71.739 1.00 44.82 104 ASP A O 1
ATOM 729 N N . GLY A 1 105 ? 76.829 132.077 -70.061 1.00 43.53 105 GLY A N 1
ATOM 730 C CA . GLY A 1 105 ? 75.946 131.238 -70.850 1.00 43.24 105 GLY A CA 1
ATOM 731 C C . GLY A 1 105 ? 74.551 131.786 -71.103 1.00 43.43 105 GLY A C 1
ATOM 732 O O . GLY A 1 105 ? 73.567 131.054 -70.977 1.00 44.17 105 GLY A O 1
ATOM 733 N N . GLY A 1 106 ? 74.457 133.066 -71.459 1.00 42.40 106 GLY A N 1
ATOM 734 C CA . GLY A 1 106 ? 73.160 133.660 -71.742 1.00 39.33 106 GLY A CA 1
ATOM 735 C C . GLY A 1 106 ? 72.607 134.577 -70.667 1.00 37.26 106 GLY A C 1
ATOM 736 O O . GLY A 1 106 ? 72.521 134.196 -69.500 1.00 38.55 106 GLY A O 1
ATOM 737 N N . ARG A 1 107 ? 72.223 135.788 -71.061 1.00 34.20 107 ARG A N 1
ATOM 738 C CA . ARG A 1 107 ? 71.670 136.757 -70.121 1.00 31.86 107 ARG A CA 1
ATOM 739 C C . ARG A 1 107 ? 70.264 137.209 -70.512 1.00 28.84 107 ARG A C 1
ATOM 740 O O . ARG A 1 107 ? 69.562 137.835 -69.716 1.00 27.13 107 ARG A O 1
ATOM 748 N N . ASP A 1 108 ? 69.863 136.890 -71.739 1.00 25.26 108 ASP A N 1
ATOM 749 C CA . ASP A 1 108 ? 68.551 137.271 -72.261 1.00 23.23 108 ASP A CA 1
ATOM 750 C C . ASP A 1 108 ? 67.465 136.239 -71.956 1.00 22.22 108 ASP A C 1
ATOM 751 O O . ASP A 1 108 ? 66.282 136.562 -71.945 1.00 22.28 108 ASP A O 1
ATOM 756 N N . ASP A 1 109 ? 67.877 134.997 -71.725 1.00 22.88 109 ASP A N 1
ATOM 757 C CA . ASP A 1 109 ? 66.958 133.903 -71.419 1.00 23.48 109 ASP A CA 1
ATOM 758 C C . ASP A 1 109 ? 65.862 133.730 -72.478 1.00 23.54 109 ASP A C 1
ATOM 759 O O . ASP A 1 109 ? 64.708 133.438 -72.152 1.00 22.34 109 ASP A O 1
ATOM 764 N N . GLY A 1 110 ? 66.233 133.917 -73.743 1.00 22.84 110 GLY A N 1
ATOM 765 C CA . GLY A 1 110 ? 65.293 133.761 -74.844 1.00 22.65 110 GLY A CA 1
ATOM 766 C C . GLY A 1 110 ? 64.156 134.763 -74.888 1.00 22.23 110 GLY A C 1
ATOM 767 O O . GLY A 1 110 ? 63.129 134.517 -75.517 1.00 23.84 110 GLY A O 1
ATOM 768 N N . TYR A 1 111 ? 64.343 135.898 -74.227 1.00 21.70 111 TYR A N 1
ATOM 769 C CA . TYR A 1 111 ? 63.333 136.953 -74.168 1.00 20.92 111 TYR A CA 1
ATOM 770 C C . TYR A 1 111 ? 62.652 137.274 -75.506 1.00 21.37 111 TYR A C 1
ATOM 771 O O . TYR A 1 111 ? 61.424 137.230 -75.613 1.00 19.99 111 TYR A O 1
ATOM 780 N N . ASP A 1 112 ? 63.446 137.605 -76.520 1.00 21.28 112 ASP A N 1
ATOM 781 C CA . ASP A 1 112 ? 62.895 137.952 -77.830 1.00 24.19 112 ASP A CA 1
ATOM 782 C C . ASP A 1 112 ? 62.072 136.835 -78.455 1.00 22.43 112 ASP A C 1
ATOM 783 O O . ASP A 1 112 ? 60.978 137.076 -78.963 1.00 23.17 112 ASP A O 1
ATOM 788 N N . ALA A 1 113 ? 62.597 135.616 -78.420 1.00 22.38 113 ALA A N 1
ATOM 789 C CA . ALA A 1 113 ? 61.897 134.471 -78.993 1.00 22.34 113 ALA A CA 1
ATOM 790 C C . ALA A 1 113 ? 60.634 134.137 -78.202 1.00 23.09 113 ALA A C 1
ATOM 791 O O . ALA A 1 113 ? 59.612 133.740 -78.774 1.00 22.00 113 ALA A O 1
ATOM 793 N N . LYS A 1 114 ? 60.698 134.298 -76.884 1.00 22.38 114 LYS A N 1
ATOM 794 C CA . LYS A 1 114 ? 59.538 134.009 -76.049 1.00 21.48 114 LYS A CA 1
ATOM 795 C C . LYS A 1 114 ? 58.428 135.024 -76.305 1.00 20.59 114 LYS A C 1
ATOM 796 O O . LYS A 1 114 ? 57.255 134.659 -76.372 1.00 19.90 114 LYS A O 1
ATOM 802 N N . LEU A 1 115 ? 58.798 136.294 -76.465 1.00 20.44 115 LEU A N 1
ATOM 803 C CA . LEU A 1 115 ? 57.812 137.337 -76.741 1.00 21.46 115 LEU A CA 1
ATOM 804 C C . LEU A 1 115 ? 57.138 137.072 -78.083 1.00 21.16 115 LEU A C 1
ATOM 805 O O . LEU A 1 115 ? 55.942 137.315 -78.250 1.00 21.47 115 LEU A O 1
ATOM 810 N N . ALA A 1 116 ? 57.915 136.577 -79.040 1.00 23.04 116 ALA A N 1
ATOM 811 C CA . ALA A 1 116 ? 57.382 136.272 -80.364 1.00 23.81 116 ALA A CA 1
ATOM 812 C C . ALA A 1 116 ? 56.290 135.214 -80.217 1.00 23.84 116 ALA A C 1
ATOM 813 O O . ALA A 1 116 ? 55.219 135.312 -80.822 1.00 24.12 116 ALA A O 1
ATOM 815 N N . VAL A 1 117 ? 56.563 134.207 -79.396 1.00 23.40 117 VAL A N 1
ATOM 816 C CA . VAL A 1 117 ? 55.599 133.141 -79.161 1.00 23.31 117 VAL A CA 1
ATOM 817 C C . VAL A 1 117 ? 54.343 133.661 -78.460 1.00 23.36 117 VAL A C 1
ATOM 818 O O . VAL A 1 117 ? 53.219 133.365 -78.871 1.00 22.39 117 VAL A O 1
ATOM 822 N N . LEU A 1 118 ? 54.541 134.442 -77.402 1.00 23.44 118 LEU A N 1
ATOM 823 C CA . LEU A 1 118 ? 53.427 134.986 -76.629 1.00 23.28 118 LEU A CA 1
ATOM 824 C C . LEU A 1 118 ? 52.574 135.978 -77.414 1.00 23.57 118 LEU A C 1
ATOM 825 O O . LEU A 1 118 ? 51.392 136.164 -77.118 1.00 23.14 118 LEU A O 1
ATOM 830 N N . LEU A 1 119 ? 53.172 136.615 -78.415 1.00 25.44 119 LEU A N 1
ATOM 831 C CA . LEU A 1 119 ? 52.439 137.572 -79.234 1.00 26.24 119 LEU A CA 1
ATOM 832 C C . LEU A 1 119 ? 51.776 136.884 -80.423 1.00 28.24 119 LEU A C 1
ATOM 833 O O . LEU A 1 119 ? 50.722 137.311 -80.886 1.00 27.39 119 LEU A O 1
ATOM 838 N N . ASP A 1 120 ? 52.386 135.809 -80.911 1.00 29.49 120 ASP A N 1
ATOM 839 C CA . ASP A 1 120 ? 51.824 135.093 -82.047 1.00 31.08 120 ASP A CA 1
ATOM 840 C C . ASP A 1 120 ? 50.663 134.181 -81.643 1.00 30.62 120 ASP A C 1
ATOM 841 O O . ASP A 1 120 ? 49.758 133.922 -82.441 1.00 30.29 120 ASP A O 1
ATOM 846 N N . ASP A 1 121 ? 50.692 133.701 -80.401 1.00 28.61 121 ASP A N 1
ATOM 847 C CA . ASP A 1 121 ? 49.649 132.821 -79.879 1.00 27.26 121 ASP A CA 1
ATOM 848 C C . ASP A 1 121 ? 49.377 133.249 -78.430 1.00 27.18 121 ASP A C 1
ATOM 849 O O . ASP A 1 121 ? 49.667 132.513 -77.488 1.00 26.59 121 ASP A O 1
ATOM 854 N N . PRO A 1 122 ? 48.786 134.441 -78.245 1.00 25.99 122 PRO A N 1
ATOM 855 C CA . PRO A 1 122 ? 48.458 135.040 -76.946 1.00 24.97 122 PRO A CA 1
ATOM 856 C C . PRO A 1 122 ? 47.917 134.133 -75.841 1.00 25.12 122 PRO A C 1
ATOM 857 O O . PRO A 1 122 ? 47.095 133.247 -76.083 1.00 24.02 122 PRO A O 1
ATOM 861 N N . VAL A 1 123 ? 48.400 134.368 -74.624 1.00 23.36 123 VAL A N 1
ATOM 862 C CA . VAL A 1 123 ? 47.938 133.630 -73.456 1.00 22.80 123 VAL A CA 1
ATOM 863 C C . VAL A 1 123 ? 47.178 134.659 -72.620 1.00 22.57 123 VAL A C 1
ATOM 864 O O . VAL A 1 123 ? 47.337 135.866 -72.813 1.00 22.71 123 VAL A O 1
ATOM 868 N N . PRO A 1 124 ? 46.341 134.202 -71.681 1.00 22.24 124 PRO A N 1
ATOM 869 C CA . PRO A 1 124 ? 45.569 135.129 -70.850 1.00 20.45 124 PRO A CA 1
ATOM 870 C C . PRO A 1 124 ? 46.362 136.131 -70.011 1.00 20.30 124 PRO A C 1
ATOM 871 O O . PRO A 1 124 ? 46.018 137.313 -69.956 1.00 20.77 124 PRO A O 1
ATOM 875 N N . VAL A 1 125 ? 47.417 135.658 -69.356 1.00 19.18 125 VAL A N 1
ATOM 876 C CA . VAL A 1 125 ? 48.222 136.511 -68.489 1.00 17.91 125 VAL A CA 1
ATOM 877 C C . VAL A 1 125 ? 49.715 136.254 -68.645 1.00 18.37 125 VAL A C 1
ATOM 878 O O . VAL A 1 125 ? 50.145 135.109 -68.785 1.00 19.81 125 VAL A O 1
ATOM 882 N N . VAL A 1 126 ? 50.500 137.327 -68.629 1.00 19.06 126 VAL A N 1
ATOM 883 C CA . VAL A 1 126 ? 51.954 137.223 -68.717 1.00 17.52 126 VAL A CA 1
ATOM 884 C C . VAL A 1 126 ? 52.535 138.107 -67.622 1.00 18.46 126 VAL A C 1
ATOM 885 O O . VAL A 1 126 ? 52.111 139.251 -67.454 1.00 18.68 126 VAL A O 1
ATOM 889 N N . SER A 1 127 ? 53.484 137.573 -66.860 1.00 18.28 127 SER A N 1
ATOM 890 C CA . SER A 1 127 ? 54.114 138.354 -65.801 1.00 19.22 127 SER A CA 1
ATOM 891 C C . SER A 1 127 ? 55.611 138.416 -66.075 1.00 18.89 127 SER A C 1
ATOM 892 O O . SER A 1 127 ? 56.161 137.550 -66.753 1.00 19.88 127 SER A O 1
ATOM 895 N N . PHE A 1 128 ? 56.263 139.449 -65.558 1.00 18.89 128 PHE A N 1
ATOM 896 C CA . PHE A 1 128 ? 57.694 139.636 -65.770 1.00 18.51 128 PHE A CA 1
ATOM 897 C C . PHE A 1 128 ? 58.426 139.722 -64.442 1.00 18.74 128 PHE A C 1
ATOM 898 O O . PHE A 1 128 ? 57.901 140.267 -63.475 1.00 16.23 128 PHE A O 1
ATOM 906 N N . HIS A 1 129 ? 59.644 139.190 -64.406 1.00 18.77 129 HIS A N 1
ATOM 907 C CA . HIS A 1 129 ? 60.446 139.214 -63.192 1.00 18.75 129 HIS A CA 1
ATOM 908 C C . HIS A 1 129 ? 61.822 139.794 -63.503 1.00 19.01 129 HIS A C 1
ATOM 909 O O . HIS A 1 129 ? 62.310 139.673 -64.629 1.00 19.02 129 HIS A O 1
ATOM 916 N N . PHE A 1 130 ? 62.426 140.435 -62.502 1.00 18.22 130 PHE A N 1
ATOM 917 C CA . PHE A 1 130 ? 63.754 141.045 -62.611 1.00 18.89 130 PHE A CA 1
ATOM 918 C C . PHE A 1 130 ? 63.760 142.344 -63.415 1.00 20.06 130 PHE A C 1
ATOM 919 O O . PHE A 1 130 ? 64.732 142.653 -64.107 1.00 21.33 130 PHE A O 1
ATOM 927 N N . GLY A 1 131 ? 62.677 143.106 -63.324 1.00 18.90 131 GLY A N 1
ATOM 928 C CA . GLY A 1 131 ? 62.621 144.358 -64.052 1.00 19.51 131 GLY A CA 1
ATOM 929 C C . GLY A 1 131 ? 61.290 144.642 -64.712 1.00 19.42 131 GLY A C 1
ATOM 930 O O . GLY A 1 131 ? 60.312 143.930 -64.495 1.00 19.18 131 GLY A O 1
ATOM 931 N N . VAL A 1 132 ? 61.270 145.686 -65.536 1.00 20.02 132 VAL A N 1
ATOM 932 C CA . VAL A 1 132 ? 60.071 146.114 -66.241 1.00 20.44 132 VAL A CA 1
ATOM 933 C C . VAL A 1 132 ? 60.313 146.153 -67.751 1.00 21.98 132 VAL A C 1
ATOM 934 O O . VAL A 1 132 ? 61.328 146.676 -68.215 1.00 22.12 132 VAL A O 1
ATOM 938 N N . PRO A 1 133 ? 59.380 145.601 -68.536 1.00 21.81 133 PRO A N 1
ATOM 939 C CA . PRO A 1 133 ? 59.500 145.583 -69.999 1.00 21.47 133 PRO A CA 1
ATOM 940 C C . PRO A 1 133 ? 59.302 146.980 -70.591 1.00 20.59 133 PRO A C 1
ATOM 941 O O . PRO A 1 133 ? 58.707 147.848 -69.954 1.00 20.10 133 PRO A O 1
ATOM 945 N N . ASP A 1 134 ? 59.805 147.186 -71.808 1.00 20.91 134 ASP A N 1
ATOM 946 C CA . ASP A 1 134 ? 59.637 148.453 -72.506 1.00 19.97 134 ASP A CA 1
ATOM 947 C C . ASP A 1 134 ? 58.125 148.636 -72.588 1.00 19.84 134 ASP A C 1
ATOM 948 O O . ASP A 1 134 ? 57.391 147.652 -72.691 1.00 19.15 134 ASP A O 1
ATOM 953 N N . ARG A 1 135 ? 57.646 149.873 -72.537 1.00 20.26 135 ARG A N 1
ATOM 954 C CA . ARG A 1 135 ? 56.204 150.085 -72.588 0.99 22.02 135 ARG A CA 1
ATOM 955 C C . ARG A 1 135 ? 55.604 149.639 -73.915 1.00 20.27 135 ARG A C 1
ATOM 956 O O . ARG A 1 135 ? 54.392 149.476 -74.016 1.00 21.51 135 ARG A O 1
ATOM 964 N N . GLU A 1 136 ? 56.448 149.440 -74.927 1.00 18.43 136 GLU A N 1
ATOM 965 C CA . GLU A 1 136 ? 55.963 148.976 -76.229 1.00 19.56 136 GLU A CA 1
ATOM 966 C C . GLU A 1 136 ? 55.586 147.496 -76.123 1.00 19.21 136 GLU A C 1
ATOM 967 O O . GLU A 1 136 ? 54.658 147.029 -76.783 1.00 18.16 136 GLU A O 1
ATOM 973 N N . VAL A 1 137 ? 56.327 146.760 -75.297 1.00 19.58 137 VAL A N 1
ATOM 974 C CA . VAL A 1 137 ? 56.065 145.339 -75.083 1.00 18.15 137 VAL A CA 1
ATOM 975 C C . VAL A 1 137 ? 54.713 145.197 -74.379 1.00 18.74 137 VAL A C 1
ATOM 976 O O . VAL A 1 137 ? 53.879 144.386 -74.776 1.00 19.24 137 VAL A O 1
ATOM 980 N N . ILE A 1 138 ? 54.502 145.997 -73.338 1.00 18.94 138 ILE A N 1
ATOM 981 C CA . ILE A 1 138 ? 53.246 145.984 -72.594 1.00 18.37 138 ILE A CA 1
ATOM 982 C C . ILE A 1 138 ? 52.089 146.328 -73.535 1.00 19.88 138 ILE A C 1
ATOM 983 O O . ILE A 1 138 ? 51.046 145.672 -73.519 1.00 18.51 138 ILE A O 1
ATOM 988 N N . ALA A 1 139 ? 52.280 147.355 -74.361 1.00 19.98 139 ALA A N 1
ATOM 989 C CA . ALA A 1 139 ? 51.240 147.776 -75.293 1.00 21.96 139 ALA A CA 1
ATOM 990 C C . ALA A 1 139 ? 50.888 146.691 -76.308 1.00 22.51 139 ALA A C 1
ATOM 991 O O . ALA A 1 139 ? 49.711 146.434 -76.575 1.00 23.90 139 ALA A O 1
ATOM 993 N N . ARG A 1 140 ? 51.897 146.043 -76.871 1.00 22.31 140 ARG A N 1
ATOM 994 C CA . ARG A 1 140 ? 51.629 145.005 -77.855 1.00 23.53 140 ARG A CA 1
ATOM 995 C C . ARG A 1 140 ? 50.893 143.820 -77.229 1.00 23.81 140 ARG A C 1
ATOM 996 O O . ARG A 1 140 ? 49.979 143.256 -77.838 1.00 22.65 140 ARG A O 1
ATOM 1004 N N . LEU A 1 141 ? 51.285 143.438 -76.016 1.00 21.78 141 LEU A N 1
ATOM 1005 C CA . LEU A 1 141 ? 50.618 142.328 -75.338 1.00 21.69 141 LEU A CA 1
ATOM 1006 C C . LEU A 1 141 ? 49.175 142.714 -75.029 1.00 22.30 141 LEU A C 1
ATOM 1007 O O . LEU A 1 141 ? 48.262 141.899 -75.159 1.00 22.13 141 LEU A O 1
ATOM 1012 N N . ARG A 1 142 ? 48.975 143.962 -74.622 1.00 23.86 142 ARG A N 1
ATOM 1013 C CA . ARG A 1 142 ? 47.640 144.449 -74.319 1.00 26.37 142 ARG A CA 1
ATOM 1014 C C . ARG A 1 142 ? 46.758 144.348 -75.562 1.00 26.93 142 ARG A C 1
ATOM 1015 O O . ARG A 1 142 ? 45.618 143.890 -75.486 1.00 26.04 142 ARG A O 1
ATOM 1023 N N . ARG A 1 143 ? 47.289 144.770 -76.707 1.00 26.29 143 ARG A N 1
ATOM 1024 C CA . ARG A 1 143 ? 46.531 144.716 -77.951 1.00 28.02 143 ARG A CA 1
ATOM 1025 C C . ARG A 1 143 ? 46.172 143.281 -78.299 1.00 26.75 143 ARG A C 1
ATOM 1026 O O . ARG A 1 143 ? 45.110 143.020 -78.860 1.00 26.40 143 ARG A O 1
ATOM 1034 N N . ALA A 1 144 ? 47.059 142.350 -77.967 1.00 26.01 144 ALA A N 1
ATOM 1035 C CA . ALA A 1 144 ? 46.817 140.940 -78.258 1.00 24.42 144 ALA A CA 1
ATOM 1036 C C . ALA A 1 144 ? 45.804 140.337 -77.287 1.00 23.51 144 ALA A C 1
ATOM 1037 O O . ALA A 1 144 ? 45.435 139.171 -77.411 1.00 23.55 144 ALA A O 1
ATOM 1039 N N . GLY A 1 145 ? 45.359 141.135 -76.322 1.00 21.71 145 GLY A N 1
ATOM 1040 C CA . GLY A 1 145 ? 44.386 140.650 -75.360 1.00 22.26 145 GLY A CA 1
ATOM 1041 C C . GLY A 1 145 ? 44.972 139.985 -74.124 1.00 22.99 145 GLY A C 1
ATOM 1042 O O . GLY A 1 145 ? 44.259 139.293 -73.398 1.00 22.77 145 GLY A O 1
ATOM 1043 N N . THR A 1 146 ? 46.262 140.192 -73.873 1.00 20.34 146 THR A N 1
ATOM 1044 C CA . THR A 1 146 ? 46.916 139.595 -72.708 1.00 21.20 146 THR A CA 1
ATOM 1045 C C . THR A 1 146 ? 47.049 140.607 -71.570 1.00 21.78 146 THR A C 1
ATOM 1046 O O . THR A 1 146 ? 47.410 141.760 -71.802 1.00 21.04 146 THR A O 1
ATOM 1050 N N . LEU A 1 147 ? 46.757 140.179 -70.345 1.00 22.23 147 LEU A N 1
ATOM 1051 C CA . LEU A 1 147 ? 46.899 141.063 -69.189 1.00 23.11 147 LEU A CA 1
ATOM 1052 C C . LEU A 1 147 ? 48.352 140.955 -68.739 1.00 21.43 147 LEU A C 1
ATOM 1053 O O . LEU A 1 147 ? 48.941 139.872 -68.773 1.00 22.59 147 LEU A O 1
ATOM 1058 N N . THR A 1 148 ? 48.933 142.074 -68.322 1.00 21.42 148 THR A N 1
ATOM 1059 C CA . THR A 1 148 ? 50.329 142.083 -67.918 1.00 20.26 148 THR A CA 1
ATOM 1060 C C . THR A 1 148 ? 50.560 142.404 -66.447 1.00 21.31 148 THR A C 1
ATOM 1061 O O . THR A 1 148 ? 49.968 143.335 -65.897 1.00 20.73 148 THR A O 1
ATOM 1065 N N . LEU A 1 149 ? 51.430 141.614 -65.824 1.00 19.93 149 LEU A N 1
ATOM 1066 C CA . LEU A 1 149 ? 51.791 141.788 -64.421 1.00 19.60 149 LEU A CA 1
ATOM 1067 C C . LEU A 1 149 ? 53.304 141.918 -64.309 1.00 18.08 149 LEU A C 1
ATOM 1068 O O . LEU A 1 149 ? 54.041 141.323 -65.093 1.00 16.71 149 LEU A O 1
ATOM 1073 N N . VAL A 1 150 ? 53.759 142.702 -63.333 1.00 17.33 150 VAL A N 1
ATOM 1074 C CA . VAL A 1 150 ? 55.184 142.902 -63.097 1.00 14.98 150 VAL A CA 1
ATOM 1075 C C . VAL A 1 150 ? 55.454 142.993 -61.598 1.00 16.28 150 VAL A C 1
ATOM 1076 O O . VAL A 1 150 ? 54.719 143.656 -60.864 1.00 16.66 150 VAL A O 1
ATOM 1080 N N . THR A 1 151 ? 56.510 142.331 -61.137 1.00 16.25 151 THR A N 1
ATOM 1081 C CA . THR A 1 151 ? 56.854 142.376 -59.718 1.00 16.77 151 THR A CA 1
ATOM 1082 C C . THR A 1 151 ? 57.603 143.657 -59.342 1.00 17.23 151 THR A C 1
ATOM 1083 O O . THR A 1 151 ? 58.411 144.175 -60.119 1.00 18.02 151 THR A O 1
ATOM 1087 N N . ALA A 1 152 ? 57.322 144.155 -58.141 1.00 16.95 152 ALA A N 1
ATOM 1088 C CA . ALA A 1 152 ? 57.973 145.341 -57.596 1.00 15.72 152 ALA A CA 1
ATOM 1089 C C . ALA A 1 152 ? 58.220 145.031 -56.123 1.00 15.82 152 ALA A C 1
ATOM 1090 O O . ALA A 1 152 ? 57.403 144.364 -55.492 1.00 15.68 152 ALA A O 1
ATOM 1092 N N . THR A 1 153 ? 59.336 145.502 -55.575 1.00 15.98 153 THR A N 1
ATOM 1093 C CA . THR A 1 153 ? 59.644 145.237 -54.172 1.00 16.51 153 THR A CA 1
ATOM 1094 C C . THR A 1 153 ? 59.640 146.511 -53.319 1.00 17.12 153 THR A C 1
ATOM 1095 O O . THR A 1 153 ? 59.815 146.451 -52.099 1.00 15.55 153 THR A O 1
ATOM 1099 N N . THR A 1 154 ? 59.433 147.652 -53.976 1.00 17.27 154 THR A N 1
ATOM 1100 C CA . THR A 1 154 ? 59.390 148.958 -53.316 1.00 16.72 154 THR A CA 1
ATOM 1101 C C . THR A 1 154 ? 58.325 149.812 -53.992 1.00 17.84 154 THR A C 1
ATOM 1102 O O . THR A 1 154 ? 57.890 149.515 -55.111 1.00 17.96 154 THR A O 1
ATOM 1106 N N . PRO A 1 155 ? 57.882 150.884 -53.324 1.00 18.12 155 PRO A N 1
ATOM 1107 C CA . PRO A 1 155 ? 56.868 151.708 -53.982 1.00 19.26 155 PRO A CA 1
ATOM 1108 C C . PRO A 1 155 ? 57.439 152.378 -55.236 1.00 18.26 155 PRO A C 1
ATOM 1109 O O . PRO A 1 155 ? 56.710 152.652 -56.190 1.00 19.58 155 PRO A O 1
ATOM 1113 N N . GLU A 1 156 ? 58.747 152.621 -55.245 1.00 19.52 156 GLU A N 1
ATOM 1114 C CA . GLU A 1 156 ? 59.386 153.235 -56.408 1.00 21.01 156 GLU A CA 1
ATOM 1115 C C . GLU A 1 156 ? 59.276 152.289 -57.598 1.00 19.40 156 GLU A C 1
ATOM 1116 O O . GLU A 1 156 ? 58.893 152.698 -58.690 1.00 20.94 156 GLU A O 1
ATOM 1122 N N . GLU A 1 157 ? 59.619 151.021 -57.386 1.00 18.36 157 GLU A N 1
ATOM 1123 C CA . GLU A 1 157 ? 59.534 150.036 -58.458 1.00 17.48 157 GLU A CA 1
ATOM 1124 C C . GLU A 1 157 ? 58.089 149.863 -58.920 1.00 16.65 157 GLU A C 1
ATOM 1125 O O . GLU A 1 157 ? 57.832 149.681 -60.111 1.00 17.27 157 GLU A O 1
ATOM 1131 N N . ALA A 1 158 ? 57.144 149.930 -57.987 1.00 16.28 158 ALA A N 1
ATOM 1132 C CA . ALA A 1 158 ? 55.735 149.785 -58.340 1.00 16.51 158 ALA A CA 1
ATOM 1133 C C . ALA A 1 158 ? 55.294 150.937 -59.244 1.00 19.16 158 ALA A C 1
ATOM 1134 O O . ALA A 1 158 ? 54.530 150.731 -60.188 1.00 19.50 158 ALA A O 1
ATOM 1136 N N . ARG A 1 159 ? 55.770 152.147 -58.955 1.00 19.97 159 ARG A N 1
ATOM 1137 C CA . ARG A 1 159 ? 55.424 153.304 -59.776 1.00 22.63 159 ARG A CA 1
ATOM 1138 C C . ARG A 1 159 ? 55.965 153.097 -61.195 1.00 21.52 159 ARG A C 1
ATOM 1139 O O . ARG A 1 159 ? 55.335 153.501 -62.173 1.00 20.77 159 ARG A O 1
ATOM 1147 N N . ALA A 1 160 ? 57.133 152.463 -61.291 1.00 20.18 160 ALA A N 1
ATOM 1148 C CA . ALA A 1 160 ? 57.761 152.177 -62.579 1.00 19.66 160 ALA A CA 1
ATOM 1149 C C . ALA A 1 160 ? 56.911 151.171 -63.350 1.00 18.13 160 ALA A C 1
ATOM 1150 O O . ALA A 1 160 ? 56.768 151.266 -64.568 1.00 18.63 160 ALA A O 1
ATOM 1152 N N . VAL A 1 161 ? 56.352 150.200 -62.635 1.00 17.32 161 VAL A N 1
ATOM 1153 C CA . VAL A 1 161 ? 55.505 149.194 -63.262 1.00 16.64 161 VAL A CA 1
ATOM 1154 C C . VAL A 1 161 ? 54.266 149.873 -63.853 1.00 17.09 161 VAL A C 1
ATOM 1155 O O . VAL A 1 161 ? 53.888 149.616 -64.998 1.00 18.07 161 VAL A O 1
ATOM 1159 N N . GLU A 1 162 ? 53.647 150.746 -63.068 1.00 17.27 162 GLU A N 1
ATOM 1160 C CA . GLU A 1 162 ? 52.463 151.472 -63.505 1.00 18.94 162 GLU A CA 1
ATOM 1161 C C . GLU A 1 162 ? 52.789 152.382 -64.686 1.00 19.54 162 GLU A C 1
ATOM 1162 O O . GLU A 1 162 ? 52.053 152.416 -65.670 1.00 21.32 162 GLU A O 1
ATOM 1168 N N . ALA A 1 163 ? 53.895 153.112 -64.592 1.00 21.01 163 ALA A N 1
ATOM 1169 C CA . ALA A 1 163 ? 54.297 154.018 -65.667 1.00 22.16 163 ALA A CA 1
ATOM 1170 C C . ALA A 1 163 ? 54.509 153.285 -66.993 1.00 24.02 163 ALA A C 1
ATOM 1171 O O . ALA A 1 163 ? 54.354 153.871 -68.067 1.00 23.44 163 ALA A O 1
ATOM 1173 N N . ALA A 1 164 ? 54.866 152.004 -66.917 1.00 23.59 164 ALA A N 1
ATOM 1174 C CA . ALA A 1 164 ? 55.097 151.206 -68.116 1.00 22.53 164 ALA A CA 1
ATOM 1175 C C . ALA A 1 164 ? 53.782 150.790 -68.761 1.00 22.42 164 ALA A C 1
ATOM 1176 O O . ALA A 1 164 ? 53.772 150.243 -69.864 1.00 22.19 164 ALA A O 1
ATOM 1178 N N . GLY A 1 165 ? 52.677 151.043 -68.065 1.00 21.41 165 GLY A N 1
ATOM 1179 C CA . GLY A 1 165 ? 51.370 150.689 -68.593 1.00 20.62 165 GLY A CA 1
ATOM 1180 C C . GLY A 1 165 ? 50.869 149.302 -68.226 1.00 19.15 165 GLY A C 1
ATOM 1181 O O . GLY A 1 165 ? 49.837 148.867 -68.735 1.00 19.30 165 GLY A O 1
ATOM 1182 N N . ALA A 1 166 ? 51.584 148.602 -67.348 1.00 17.52 166 ALA A N 1
ATOM 1183 C CA . ALA A 1 166 ? 51.182 147.256 -66.929 1.00 18.45 166 ALA A CA 1
ATOM 1184 C C . ALA A 1 166 ? 49.792 147.263 -66.291 1.00 18.82 166 ALA A C 1
ATOM 1185 O O . ALA A 1 166 ? 49.384 148.266 -65.713 1.00 19.68 166 ALA A O 1
ATOM 1187 N N . ASP A 1 167 ? 49.077 146.142 -66.386 1.00 18.01 167 ASP A N 1
ATOM 1188 C CA . ASP A 1 167 ? 47.728 146.040 -65.822 1.00 18.66 167 ASP A CA 1
ATOM 1189 C C . ASP A 1 167 ? 47.700 145.908 -64.300 1.00 18.86 167 ASP A C 1
ATOM 1190 O O . ASP A 1 167 ? 46.749 146.333 -63.652 1.00 18.71 167 ASP A O 1
ATOM 1195 N N . ALA A 1 168 ? 48.736 145.309 -63.729 1.00 18.12 168 ALA A N 1
ATOM 1196 C CA . ALA A 1 168 ? 48.782 145.127 -62.285 1.00 17.80 168 ALA A CA 1
ATOM 1197 C C . ALA A 1 168 ? 50.211 144.916 -61.839 1.00 18.85 168 ALA A C 1
ATOM 1198 O O . ALA A 1 168 ? 51.062 144.495 -62.621 1.00 16.46 168 ALA A O 1
ATOM 1200 N N . VAL A 1 169 ? 50.470 145.221 -60.575 1.00 18.77 169 VAL A N 1
ATOM 1201 C CA . VAL A 1 169 ? 51.800 145.057 -60.024 1.00 17.89 169 VAL A CA 1
ATOM 1202 C C . VAL A 1 169 ? 51.756 143.987 -58.946 1.00 18.65 169 VAL A C 1
ATOM 1203 O O . VAL A 1 169 ? 50.789 143.896 -58.184 1.00 19.92 169 VAL A O 1
ATOM 1207 N N . ILE A 1 170 ? 52.791 143.159 -58.903 1.00 19.54 170 ILE A N 1
ATOM 1208 C CA . ILE A 1 170 ? 52.884 142.123 -57.885 1.00 17.05 170 ILE A CA 1
ATOM 1209 C C . ILE A 1 170 ? 53.792 142.673 -56.791 1.00 17.49 170 ILE A C 1
ATOM 1210 O O . ILE A 1 170 ? 54.990 142.830 -57.000 1.00 16.43 170 ILE A O 1
ATOM 1215 N N . ALA A 1 171 ? 53.220 142.983 -55.633 1.00 17.46 171 ALA A N 1
ATOM 1216 C CA . ALA A 1 171 ? 54.008 143.502 -54.519 1.00 16.53 171 ALA A CA 1
ATOM 1217 C C . ALA A 1 171 ? 54.576 142.303 -53.776 1.00 15.66 171 ALA A C 1
ATOM 1218 O O . ALA A 1 171 ? 53.875 141.644 -53.008 1.00 14.79 171 ALA A O 1
ATOM 1220 N N . GLN A 1 172 ? 55.848 142.018 -54.025 1.00 16.59 172 GLN A N 1
ATOM 1221 C CA . GLN A 1 172 ? 56.515 140.886 -53.400 1.00 17.37 172 GLN A CA 1
ATOM 1222 C C . GLN A 1 172 ? 57.306 141.330 -52.173 1.00 17.02 172 GLN A C 1
ATOM 1223 O O . GLN A 1 172 ? 58.282 142.073 -52.288 1.00 17.44 172 GLN A O 1
ATOM 1229 N N . GLY A 1 173 ? 56.877 140.861 -51.004 1.00 17.34 173 GLY A N 1
ATOM 1230 C CA . GLY A 1 173 ? 57.539 141.220 -49.761 1.00 17.30 173 GLY A CA 1
ATOM 1231 C C . GLY A 1 173 ? 58.829 140.464 -49.499 1.00 17.80 173 GLY A C 1
ATOM 1232 O O . GLY A 1 173 ? 59.178 139.522 -50.216 1.00 16.65 173 GLY A O 1
ATOM 1233 N N . VAL A 1 174 ? 59.532 140.869 -48.448 1.00 16.20 174 VAL A N 1
ATOM 1234 C CA . VAL A 1 174 ? 60.802 140.250 -48.094 1.00 15.90 174 VAL A CA 1
ATOM 1235 C C . VAL A 1 174 ? 60.653 138.781 -47.685 1.00 15.40 174 VAL A C 1
ATOM 1236 O O . VAL A 1 174 ? 61.603 138.003 -47.795 1.00 15.61 174 VAL A O 1
ATOM 1240 N N . GLU A 1 175 ? 59.462 138.399 -47.232 1.00 15.82 175 GLU A N 1
ATOM 1241 C CA . GLU A 1 175 ? 59.209 137.024 -46.790 1.00 17.12 175 GLU A CA 1
ATOM 1242 C C . GLU A 1 175 ? 59.160 135.993 -47.918 1.00 16.38 175 GLU A C 1
ATOM 1243 O O . GLU A 1 175 ? 59.276 134.791 -47.673 1.00 14.83 175 GLU A O 1
ATOM 1249 N N . ALA A 1 176 ? 58.973 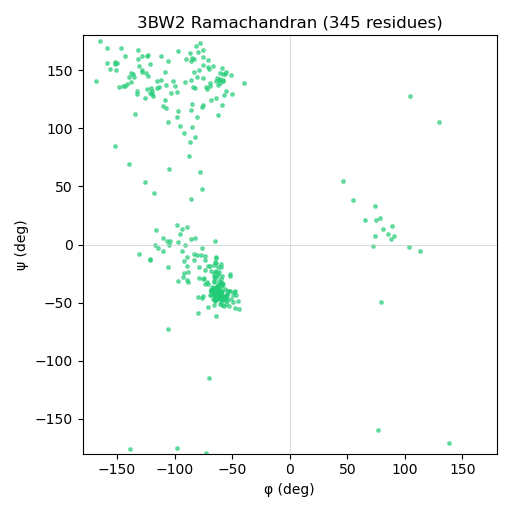136.473 -49.143 1.00 15.03 176 ALA A N 1
ATOM 1250 C CA . ALA A 1 176 ? 58.872 135.624 -50.330 1.00 16.00 176 ALA A CA 1
ATOM 1251 C C . ALA A 1 176 ? 59.982 134.592 -50.524 1.00 15.29 176 ALA A C 1
ATOM 1252 O O . ALA A 1 176 ? 61.144 134.827 -50.184 1.00 15.88 176 ALA A O 1
ATOM 1254 N N . GLY A 1 177 ? 59.610 133.447 -51.085 1.00 15.73 177 GLY A N 1
ATOM 1255 C CA . GLY A 1 177 ? 60.587 132.414 -51.367 1.00 15.83 177 GLY A CA 1
ATOM 1256 C C . GLY A 1 177 ? 61.132 132.653 -52.767 1.00 16.47 177 GLY A C 1
ATOM 1257 O O . GLY A 1 177 ? 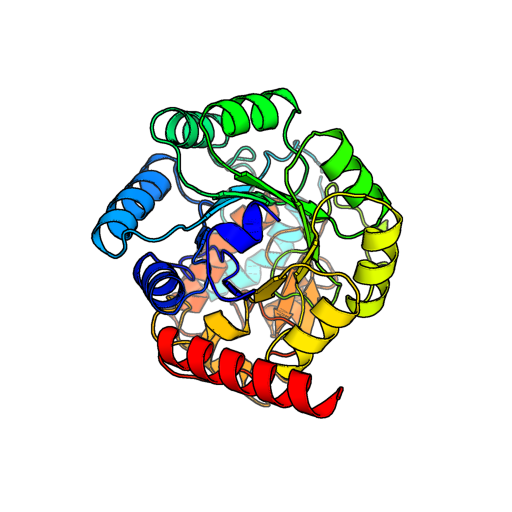60.496 133.336 -53.575 1.00 15.22 177 GLY A O 1
ATOM 1258 N N . GLY A 1 178 ? 62.306 132.105 -53.064 1.00 16.55 178 GLY A N 1
ATOM 1259 C CA . GLY A 1 178 ? 62.875 132.291 -54.386 1.00 16.88 178 GLY A CA 1
ATOM 1260 C C . GLY A 1 178 ? 63.487 133.668 -54.571 1.00 18.48 178 GLY A C 1
ATOM 1261 O O . GLY A 1 178 ? 63.801 134.356 -53.596 1.00 17.84 178 GLY A O 1
ATOM 1262 N N . HIS A 1 179 ? 63.645 134.082 -55.824 1.00 16.23 179 HIS A N 1
ATOM 1263 C CA . HIS A 1 179 ? 64.261 135.371 -56.124 1.00 17.23 179 HIS A CA 1
ATOM 1264 C C . HIS A 1 179 ? 63.448 136.623 -55.833 1.00 17.47 179 HIS A C 1
ATOM 1265 O O . HIS A 1 179 ? 62.260 136.704 -56.153 1.00 15.75 179 HIS A O 1
ATOM 1272 N N . GLN A 1 180 ? 64.108 137.604 -55.225 1.00 15.76 180 GLN A N 1
ATOM 1273 C CA . GLN A 1 180 ? 63.479 138.885 -54.954 1.00 16.63 180 GLN A CA 1
ATOM 1274 C C . GLN A 1 180 ? 63.395 139.507 -56.342 1.00 17.64 180 GLN A C 1
ATOM 1275 O O . GLN A 1 180 ? 64.373 139.467 -57.095 1.00 16.25 180 GLN A O 1
ATOM 1281 N N . GLY A 1 181 ? 62.236 140.067 -56.680 1.00 17.65 181 GLY A N 1
ATOM 1282 C CA . GLY A 1 181 ? 62.054 140.670 -57.989 1.00 18.20 181 GLY A CA 1
ATOM 1283 C C . GLY A 1 181 ? 62.508 142.116 -58.125 1.00 19.20 181 GLY A C 1
ATOM 1284 O O . GLY A 1 181 ? 61.840 142.917 -58.782 1.00 17.75 181 GLY A O 1
ATOM 1285 N N . THR A 1 182 ? 63.633 142.459 -57.501 1.00 18.44 182 THR A N 1
ATOM 1286 C CA . THR A 1 182 ? 64.166 143.818 -57.597 1.00 18.65 182 THR A CA 1
ATOM 1287 C C . THR A 1 182 ? 64.513 144.081 -59.067 1.00 18.16 182 THR A C 1
ATOM 1288 O O . THR A 1 182 ? 64.971 143.184 -59.772 1.00 18.04 182 THR A O 1
ATOM 1292 N N . HIS A 1 183 ? 64.294 145.308 -59.528 1.00 19.23 183 HIS A N 1
ATOM 1293 C CA . HIS A 1 183 ? 64.557 145.650 -60.923 1.00 20.63 183 HIS A CA 1
ATOM 1294 C C . HIS A 1 183 ? 66.046 145.759 -61.226 1.00 22.10 183 HIS A C 1
ATOM 1295 O O . HIS A 1 183 ? 66.470 145.633 -62.377 1.00 22.56 183 HIS A O 1
ATOM 1302 N N . ARG A 1 184 ? 66.828 145.989 -60.181 1.00 23.92 184 ARG A N 1
ATOM 1303 C CA . ARG A 1 184 ? 68.279 146.090 -60.274 1.00 27.57 184 ARG A CA 1
ATOM 1304 C C . ARG A 1 184 ? 68.849 145.562 -58.962 1.00 27.49 184 ARG A C 1
ATOM 1305 O O . ARG A 1 184 ? 68.340 145.887 -57.891 1.00 27.33 184 ARG A O 1
ATOM 1313 N N . ASP A 1 185 ? 69.893 144.741 -59.041 1.00 27.91 185 ASP A N 1
ATOM 1314 C CA . ASP A 1 185 ? 70.495 144.182 -57.835 1.00 28.39 185 ASP A CA 1
ATOM 1315 C C . ASP A 1 185 ? 71.800 144.861 -57.455 1.00 30.29 185 ASP A C 1
ATOM 1316 O O . ASP A 1 185 ? 72.690 145.022 -58.285 1.00 29.96 185 ASP A O 1
ATOM 1321 N N . SER A 1 186 ? 71.903 145.254 -56.190 1.00 33.25 186 SER A N 1
ATOM 1322 C CA . SER A 1 186 ? 73.107 145.894 -55.673 1.00 35.98 186 SER A CA 1
ATOM 1323 C C . SER A 1 186 ? 73.260 145.574 -54.192 1.00 37.39 186 SER A C 1
ATOM 1324 O O . SER A 1 186 ? 72.284 145.263 -53.504 1.00 36.68 186 SER A O 1
ATOM 1327 N N . SER A 1 187 ? 74.493 145.658 -53.710 1.00 38.93 187 SER A N 1
ATOM 1328 C CA . SER A 1 187 ? 74.800 145.383 -52.315 1.00 41.87 187 SER A CA 1
ATOM 1329 C C . SER A 1 187 ? 73.903 146.169 -51.364 1.00 41.82 187 SER A C 1
ATOM 1330 O O . SER A 1 187 ? 73.659 145.736 -50.238 1.00 41.70 187 SER A O 1
ATOM 1333 N N . GLU A 1 188 ? 73.412 147.321 -51.815 1.00 42.35 188 GLU A N 1
ATOM 1334 C CA . GLU A 1 188 ? 72.549 148.152 -50.978 1.00 43.55 188 GLU A CA 1
ATOM 1335 C C . GLU A 1 188 ? 71.208 147.505 -50.639 1.00 42.76 188 GLU A C 1
ATOM 1336 O O . GLU A 1 188 ? 70.625 147.792 -49.595 1.00 42.67 188 GLU A O 1
ATOM 1342 N N . ASP A 1 189 ? 70.713 146.639 -51.517 1.00 41.21 189 ASP A N 1
ATOM 1343 C CA . ASP A 1 189 ? 69.442 145.968 -51.261 1.00 39.06 189 ASP A CA 1
ATOM 1344 C C . ASP A 1 189 ? 69.573 145.047 -50.051 1.00 37.34 189 ASP A C 1
ATOM 1345 O O . ASP A 1 189 ? 68.574 144.632 -49.457 1.00 37.05 189 ASP A O 1
ATOM 1350 N N . ASP A 1 190 ? 70.814 144.734 -49.694 1.00 35.24 190 ASP A N 1
ATOM 1351 C CA . ASP A 1 190 ? 71.092 143.865 -48.560 1.00 33.32 190 ASP A CA 1
ATOM 1352 C C . ASP A 1 190 ? 70.570 144.494 -47.275 1.00 32.19 190 ASP A C 1
ATOM 1353 O O . ASP A 1 190 ? 71.089 145.516 -46.825 1.00 30.81 190 ASP A O 1
ATOM 1358 N N . GLY A 1 191 ? 69.539 143.885 -46.696 1.00 30.63 191 GLY A N 1
ATOM 1359 C CA . GLY A 1 191 ? 68.973 144.391 -45.459 1.00 30.26 191 GLY A CA 1
ATOM 1360 C C . GLY A 1 191 ? 67.937 145.480 -45.648 1.00 30.45 191 GLY A C 1
ATOM 1361 O O . GLY A 1 191 ? 67.499 146.101 -44.678 1.00 30.74 191 GLY A O 1
ATOM 1362 N N . ALA A 1 192 ? 67.533 145.709 -46.893 1.00 29.03 192 ALA A N 1
ATOM 1363 C CA . ALA A 1 192 ? 66.545 146.739 -47.190 1.00 29.08 192 ALA A CA 1
ATOM 1364 C C . ALA A 1 192 ? 65.164 146.158 -47.497 1.00 27.51 192 ALA A C 1
ATOM 1365 O O . ALA A 1 192 ? 64.220 146.904 -47.758 1.00 27.59 192 ALA A O 1
ATOM 1367 N N . GLY A 1 193 ? 65.051 144.831 -47.463 1.00 24.69 193 GLY A N 1
ATOM 1368 C CA . GLY A 1 193 ? 63.784 144.173 -47.749 1.00 20.90 193 GLY A CA 1
ATOM 1369 C C . GLY A 1 193 ? 62.610 144.624 -46.895 1.00 19.24 193 GLY A C 1
ATOM 1370 O O . GLY A 1 193 ? 62.705 144.688 -45.671 1.00 17.49 193 GLY A O 1
ATOM 1371 N N . ILE A 1 194 ? 61.486 144.911 -47.543 1.00 15.65 194 ILE A N 1
ATOM 1372 C CA . ILE A 1 194 ? 60.291 145.376 -46.847 1.00 15.62 194 ILE A CA 1
ATOM 1373 C C . ILE A 1 194 ? 59.255 144.277 -46.571 1.00 17.50 194 ILE A C 1
ATOM 1374 O O . ILE A 1 194 ? 58.895 143.512 -47.472 1.00 15.16 194 ILE A O 1
ATOM 1379 N N . GLY A 1 195 ? 58.778 144.208 -45.326 1.00 14.95 195 GLY A N 1
ATOM 1380 C CA . GLY A 1 195 ? 57.769 143.220 -44.969 1.00 15.49 195 GLY A CA 1
ATOM 1381 C C . GLY A 1 195 ? 56.551 143.423 -45.849 1.00 16.26 195 GLY A C 1
ATOM 1382 O O . GLY A 1 195 ? 56.177 144.564 -46.128 1.00 14.91 195 GLY A O 1
ATOM 1383 N N . LEU A 1 196 ? 55.922 142.333 -46.283 1.00 15.07 196 LEU A N 1
ATOM 1384 C CA . LEU A 1 196 ? 54.762 142.426 -47.170 1.00 17.12 196 LEU A CA 1
ATOM 1385 C C . LEU A 1 196 ? 53.644 143.360 -46.710 1.00 18.09 196 LEU A C 1
ATOM 1386 O O . LEU A 1 196 ? 53.138 144.155 -47.502 1.00 18.43 196 LEU A O 1
ATOM 1391 N N . LEU A 1 197 ? 53.243 143.265 -45.443 1.00 17.62 197 LEU A N 1
ATOM 1392 C CA . LEU A 1 197 ? 52.158 144.107 -44.942 1.00 19.48 197 LEU A CA 1
ATOM 1393 C C . LEU A 1 197 ? 52.480 145.592 -45.095 1.00 19.41 197 LEU A C 1
ATOM 1394 O O . LEU A 1 197 ? 51.593 146.414 -45.345 1.00 19.01 197 LEU A O 1
ATOM 1399 N N . SER A 1 198 ? 53.752 145.935 -44.948 1.00 18.73 198 SER A N 1
ATOM 1400 C CA . SER A 1 198 ? 54.162 147.321 -45.079 1.00 19.83 198 SER A CA 1
ATOM 1401 C C . SER A 1 198 ? 54.277 147.684 -46.564 1.00 18.87 198 SER A C 1
ATOM 1402 O O . SER A 1 198 ? 53.795 148.732 -46.998 1.00 18.07 198 SER A O 1
ATOM 1405 N N . LEU A 1 199 ? 54.901 146.809 -47.345 1.00 17.43 199 LEU A N 1
ATOM 1406 C CA . LEU A 1 199 ? 55.056 147.057 -48.776 1.00 16.95 199 LEU A CA 1
ATOM 1407 C C . LEU A 1 199 ? 53.700 147.216 -49.463 1.00 19.11 199 LEU A C 1
ATOM 1408 O O . LEU A 1 199 ? 53.518 148.099 -50.307 1.00 18.04 199 LEU A O 1
ATOM 1413 N N . LEU A 1 200 ? 52.754 146.354 -49.108 1.00 16.97 200 LEU A N 1
ATOM 1414 C CA . LEU A 1 200 ? 51.423 146.408 -49.704 1.00 18.82 200 LEU A CA 1
ATOM 1415 C C . LEU A 1 200 ? 50.754 147.766 -49.508 1.00 18.81 200 LEU A C 1
ATOM 1416 O O . LEU A 1 200 ? 50.223 148.347 -50.456 1.00 16.94 200 LEU A O 1
ATOM 1421 N N . ALA A 1 201 ? 50.789 148.273 -48.279 1.00 17.80 201 ALA A N 1
ATOM 1422 C CA . ALA A 1 201 ? 50.175 149.561 -47.976 1.00 18.09 201 ALA A CA 1
ATOM 1423 C C . ALA A 1 201 ? 50.845 150.689 -48.751 1.00 18.61 201 ALA A C 1
ATOM 1424 O O . ALA A 1 201 ? 50.171 151.577 -49.275 1.00 18.60 201 ALA A O 1
ATOM 1426 N N . GLN A 1 202 ? 52.174 150.650 -48.821 1.00 19.40 202 GLN A N 1
ATOM 1427 C CA . GLN A 1 202 ? 52.937 151.669 -49.535 1.00 20.40 202 GLN A CA 1
ATOM 1428 C C . GLN A 1 202 ? 52.621 151.641 -51.032 1.00 21.23 202 GLN A C 1
ATOM 1429 O O . GLN A 1 202 ? 52.403 152.683 -51.650 1.00 19.99 202 GLN A O 1
ATOM 1435 N N . VAL A 1 203 ? 52.606 150.444 -51.612 1.00 19.62 203 VAL A N 1
ATOM 1436 C CA . VAL A 1 203 ? 52.320 150.295 -53.031 1.00 19.89 203 VAL A CA 1
ATOM 1437 C C . VAL A 1 203 ? 50.891 150.737 -53.350 1.00 21.20 203 VAL A C 1
ATOM 1438 O O . VAL A 1 203 ? 50.653 151.415 -54.346 1.00 19.72 203 VAL A O 1
ATOM 1442 N N . ARG A 1 204 ? 49.944 150.361 -52.497 1.00 23.65 204 ARG A N 1
ATOM 1443 C CA . ARG A 1 204 ? 48.552 150.736 -52.714 1.00 24.54 204 ARG A CA 1
ATOM 1444 C C . ARG A 1 204 ? 48.374 152.258 -52.791 1.00 24.10 204 ARG A C 1
ATOM 1445 O O . ARG A 1 204 ? 47.529 152.747 -53.546 1.00 22.46 204 ARG A O 1
ATOM 1453 N N . GLU A 1 205 ? 49.173 153.004 -52.033 1.00 22.69 205 GLU A N 1
ATOM 1454 C CA . GLU A 1 205 ? 49.070 154.460 -52.051 1.00 25.10 205 GLU A CA 1
ATOM 1455 C C . GLU A 1 205 ? 49.960 155.105 -53.111 1.00 25.13 205 GLU A C 1
ATOM 1456 O O . GLU A 1 205 ? 49.836 156.300 -53.391 1.00 25.41 205 GLU A O 1
ATOM 1462 N N . ALA A 1 206 ? 50.850 154.315 -53.700 1.00 24.43 206 ALA A N 1
ATOM 1463 C CA . ALA A 1 206 ? 51.764 154.820 -54.720 1.00 24.66 206 ALA A CA 1
ATOM 1464 C C . ALA A 1 206 ? 51.239 154.666 -56.145 1.00 24.92 206 ALA A C 1
ATOM 1465 O O . ALA A 1 206 ? 51.608 155.436 -57.031 1.00 25.96 206 ALA A O 1
ATOM 1467 N N . VAL A 1 207 ? 50.394 153.665 -56.376 1.00 25.13 207 VAL A N 1
ATOM 1468 C CA . VAL A 1 207 ? 49.846 153.440 -57.712 1.00 24.05 207 VAL A CA 1
ATOM 1469 C C . VAL A 1 207 ? 48.336 153.246 -57.652 1.00 25.16 207 VAL A C 1
ATOM 1470 O O . VAL A 1 207 ? 47.773 153.045 -56.574 1.00 25.01 207 VAL A O 1
ATOM 1474 N N . ASP A 1 208 ? 47.685 153.300 -58.811 1.00 24.21 208 ASP A N 1
ATOM 1475 C CA . ASP A 1 208 ? 46.239 153.130 -58.872 1.00 26.78 208 ASP A CA 1
ATOM 1476 C C . ASP A 1 208 ? 45.820 151.814 -59.517 1.00 25.59 208 ASP A C 1
ATOM 1477 O O . ASP A 1 208 ? 44.635 151.493 -59.551 1.00 27.36 208 ASP A O 1
ATOM 1482 N N . ILE A 1 209 ? 46.785 151.058 -60.029 1.00 22.55 209 ILE A N 1
ATOM 1483 C CA . ILE A 1 209 ? 46.477 149.780 -60.657 1.00 21.13 209 ILE A CA 1
ATOM 1484 C C . ILE A 1 209 ? 46.349 148.689 -59.593 1.00 20.89 209 ILE A C 1
ATOM 1485 O O . ILE A 1 209 ? 46.837 148.851 -58.474 1.00 19.66 209 ILE A O 1
ATOM 1490 N N . PRO A 1 210 ? 45.673 147.572 -59.926 1.00 21.44 210 PRO A N 1
ATOM 1491 C CA . PRO A 1 210 ? 45.469 146.443 -59.008 1.00 20.01 210 PRO A CA 1
ATOM 1492 C C . PRO A 1 210 ? 46.786 145.890 -58.481 1.00 20.01 210 PRO A C 1
ATOM 1493 O O . PRO A 1 210 ? 47.793 145.883 -59.192 1.00 19.07 210 PRO A O 1
ATOM 1497 N N . VAL A 1 211 ? 46.772 145.416 -57.238 1.00 18.75 211 VAL A N 1
ATOM 1498 C CA . VAL A 1 211 ? 47.971 144.870 -56.618 1.00 16.92 211 VAL A CA 1
ATOM 1499 C C . VAL A 1 211 ? 47.800 143.411 -56.218 1.00 17.27 211 VAL A C 1
ATOM 1500 O O . VAL A 1 211 ? 46.797 143.036 -55.606 1.00 17.60 211 VAL A O 1
ATOM 1504 N N . VAL A 1 212 ? 48.784 142.592 -56.572 1.00 16.68 212 VAL A N 1
ATOM 1505 C CA . VAL A 1 212 ? 48.780 141.182 -56.217 1.00 15.61 212 VAL A CA 1
ATOM 1506 C C . VAL A 1 212 ? 49.851 141.049 -55.138 1.00 16.80 212 VAL A C 1
ATOM 1507 O O . VAL A 1 212 ? 51.020 141.334 -55.381 1.00 17.79 212 VAL A O 1
ATOM 1511 N N . ALA A 1 213 ? 49.441 140.641 -53.941 1.00 17.13 213 ALA A N 1
ATOM 1512 C CA . ALA A 1 213 ? 50.361 140.491 -52.817 1.00 15.69 213 ALA A CA 1
ATOM 1513 C C . ALA A 1 213 ? 51.068 139.140 -52.832 1.00 15.31 213 ALA A C 1
ATOM 1514 O O . ALA A 1 213 ? 50.437 138.106 -53.040 1.00 16.78 213 ALA A O 1
ATOM 1516 N N . ALA A 1 214 ? 52.376 139.149 -52.593 1.00 16.47 214 ALA A N 1
ATOM 1517 C CA . ALA A 1 214 ? 53.157 137.914 -52.585 1.00 16.02 214 ALA A CA 1
ATOM 1518 C C . ALA A 1 214 ? 54.231 137.876 -51.496 1.00 16.74 214 ALA A C 1
ATOM 1519 O O . ALA A 1 214 ? 54.940 138.866 -51.262 1.00 15.49 214 ALA A O 1
ATOM 1521 N N . GLY A 1 215 ? 54.354 136.723 -50.844 1.00 16.23 215 GLY A N 1
ATOM 1522 C CA . GLY A 1 215 ? 55.361 136.560 -49.810 1.00 16.80 215 GLY A CA 1
ATOM 1523 C C . GLY A 1 215 ? 54.882 136.004 -48.481 1.00 16.43 215 GLY A C 1
ATOM 1524 O O . GLY A 1 215 ? 54.240 136.707 -47.712 1.00 17.49 215 GLY A O 1
ATOM 1525 N N . GLY A 1 216 ? 55.199 134.739 -48.215 1.00 17.38 216 GLY A N 1
ATOM 1526 C CA . GLY A 1 216 ? 54.820 134.109 -46.959 1.00 16.63 216 GLY A CA 1
ATOM 1527 C C . GLY A 1 216 ? 53.363 133.720 -46.761 1.00 17.98 216 GLY A C 1
ATOM 1528 O O . GLY A 1 216 ? 52.987 133.303 -45.663 1.00 18.99 216 GLY A O 1
ATOM 1529 N N . ILE A 1 217 ? 52.541 133.832 -47.803 1.00 18.03 217 ILE A N 1
ATOM 1530 C CA . ILE A 1 217 ? 51.118 133.500 -47.690 1.00 17.38 217 ILE A CA 1
ATOM 1531 C C . ILE A 1 217 ? 50.869 131.984 -47.777 1.00 18.29 217 ILE A C 1
ATOM 1532 O O . ILE A 1 217 ? 51.016 131.377 -48.836 1.00 17.29 217 ILE A O 1
ATOM 1537 N N . MET A 1 218 ? 50.480 131.387 -46.650 1.00 18.26 218 MET A N 1
ATOM 1538 C CA . MET A 1 218 ? 50.251 129.945 -46.568 1.00 18.45 218 MET A CA 1
ATOM 1539 C C . MET A 1 218 ? 48.842 129.559 -46.136 1.00 18.91 218 MET A C 1
ATOM 1540 O O . MET A 1 218 ? 48.457 128.397 -46.241 1.00 17.88 218 MET A O 1
ATOM 1545 N N . ARG A 1 219 ? 48.084 130.531 -45.642 1.00 19.44 219 ARG A N 1
ATOM 1546 C CA . ARG A 1 219 ? 46.735 130.275 -45.144 1.00 19.10 219 ARG A CA 1
ATOM 1547 C C . ARG A 1 219 ? 45.705 131.245 -45.702 1.00 18.56 219 ARG A C 1
ATOM 1548 O O . ARG A 1 219 ? 46.031 132.382 -46.056 1.00 17.05 219 ARG A O 1
ATOM 1556 N N . GLY A 1 220 ? 44.455 130.795 -45.760 1.00 16.06 220 GLY A N 1
ATOM 1557 C CA . GLY A 1 220 ? 43.390 131.642 -46.265 1.00 15.93 220 GLY A CA 1
ATOM 1558 C C . GLY A 1 220 ? 43.225 132.921 -45.466 1.00 16.63 220 GLY A C 1
ATOM 1559 O O . GLY A 1 220 ? 42.806 133.944 -46.008 1.00 18.43 220 GLY A O 1
ATOM 1560 N N . GLY A 1 221 ? 43.544 132.873 -44.175 1.00 14.21 221 GLY A N 1
ATOM 1561 C CA . GLY A 1 221 ? 43.418 134.065 -43.348 1.00 15.68 221 GLY A CA 1
ATOM 1562 C C . GLY A 1 221 ? 44.391 135.153 -43.772 1.00 15.52 221 GLY A C 1
ATOM 1563 O O . GLY A 1 221 ? 44.117 136.347 -43.630 1.00 16.46 221 GLY A O 1
ATOM 1564 N N . GLN A 1 222 ? 45.547 134.736 -44.280 1.00 15.87 222 GLN A N 1
ATOM 1565 C CA . GLN A 1 222 ? 46.552 135.677 -44.743 1.00 15.54 222 GLN A CA 1
ATOM 1566 C C . GLN A 1 222 ? 46.086 136.263 -46.071 1.00 16.24 222 GLN A C 1
ATOM 1567 O O . GLN A 1 222 ? 46.424 137.397 -46.409 1.00 16.88 222 GLN A O 1
ATOM 1573 N N . ILE A 1 223 ? 45.307 135.491 -46.824 1.00 16.12 223 ILE A N 1
ATOM 1574 C CA . ILE A 1 223 ? 44.783 135.989 -48.090 1.00 16.38 223 ILE A CA 1
ATOM 1575 C C . ILE A 1 223 ? 43.771 137.088 -47.751 1.00 17.65 223 ILE A C 1
ATOM 1576 O O . ILE A 1 223 ? 43.758 138.151 -48.373 1.00 18.73 223 ILE A O 1
ATOM 1581 N N . ALA A 1 224 ? 42.937 136.837 -46.747 1.00 16.78 224 ALA A N 1
ATOM 1582 C CA . ALA A 1 224 ? 41.950 137.826 -46.320 1.00 17.47 224 ALA A CA 1
ATOM 1583 C C . ALA A 1 224 ? 42.696 139.060 -45.827 1.00 17.87 224 ALA A C 1
ATOM 1584 O O . ALA A 1 224 ? 42.263 140.193 -46.042 1.00 19.33 224 ALA A O 1
ATOM 1586 N N . ALA A 1 225 ? 43.824 138.828 -45.162 1.00 16.65 225 ALA A N 1
ATOM 1587 C CA . ALA A 1 225 ? 44.634 139.913 -44.638 1.00 16.94 225 ALA A CA 1
ATOM 1588 C C . ALA A 1 225 ? 45.099 140.855 -45.745 1.00 18.09 225 ALA A C 1
ATOM 1589 O O . ALA A 1 225 ? 44.915 142.069 -45.645 1.00 18.35 225 ALA A O 1
ATOM 1591 N N . VAL A 1 226 ? 45.699 140.308 -46.800 1.00 18.74 226 VAL A N 1
ATOM 1592 C CA . VAL A 1 226 ? 46.182 141.161 -47.886 1.00 19.97 226 VAL A CA 1
ATOM 1593 C C . VAL A 1 226 ? 45.050 141.861 -48.626 1.00 21.27 226 VAL A C 1
ATOM 1594 O O . VAL A 1 226 ? 45.222 142.982 -49.109 1.00 22.11 226 VAL A O 1
ATOM 1598 N N . LEU A 1 227 ? 43.895 141.208 -48.718 1.00 22.61 227 LEU A N 1
ATOM 1599 C CA . LEU A 1 227 ? 42.754 141.818 -49.391 1.00 23.71 227 LEU A CA 1
ATOM 1600 C C . LEU A 1 227 ? 42.314 143.034 -48.580 1.00 24.63 227 LEU A C 1
ATOM 1601 O O . LEU A 1 227 ? 42.022 144.096 -49.134 1.00 24.64 227 LEU A O 1
ATOM 1606 N N . ALA A 1 228 ? 42.281 142.869 -47.262 1.00 23.34 228 ALA A N 1
ATOM 1607 C CA . ALA A 1 228 ? 41.891 143.945 -46.361 1.00 24.19 228 ALA A CA 1
ATOM 1608 C C . ALA A 1 228 ? 42.857 145.112 -46.496 1.00 24.63 228 ALA A C 1
ATOM 1609 O O . ALA A 1 228 ? 42.471 146.268 -46.332 1.00 26.57 228 ALA A O 1
ATOM 1611 N N . ALA A 1 229 ? 44.114 144.802 -46.799 1.00 23.60 229 ALA A N 1
ATOM 1612 C CA . ALA A 1 229 ? 45.138 145.828 -46.941 1.00 24.31 229 ALA A CA 1
ATOM 1613 C C . ALA A 1 229 ? 45.223 146.455 -48.333 1.00 24.49 229 ALA A C 1
ATOM 1614 O O . ALA A 1 229 ? 46.117 147.259 -48.595 1.00 26.86 229 ALA A O 1
ATOM 1616 N N . GLY A 1 230 ? 44.315 146.092 -49.233 1.00 25.24 230 GLY A N 1
ATOM 1617 C CA . GLY A 1 230 ? 44.343 146.692 -50.559 1.00 24.48 230 GLY A CA 1
ATOM 1618 C C . GLY A 1 230 ? 44.693 145.818 -51.751 1.00 25.14 230 GLY A C 1
ATOM 1619 O O . GLY A 1 230 ? 44.618 146.281 -52.894 1.00 25.01 230 GLY A O 1
ATOM 1620 N N . ALA A 1 231 ? 45.075 144.567 -51.515 1.00 21.36 231 ALA A N 1
ATOM 1621 C CA . ALA A 1 231 ? 45.415 143.683 -52.625 1.00 21.21 231 ALA A CA 1
ATOM 1622 C C . ALA A 1 231 ? 44.158 143.142 -53.295 1.00 21.50 231 ALA A C 1
ATOM 1623 O O . ALA A 1 231 ? 43.116 142.993 -52.652 1.00 20.76 231 ALA A O 1
ATOM 1625 N N . ASP A 1 232 ? 44.265 142.862 -54.591 1.00 21.03 232 ASP A N 1
ATOM 1626 C CA . ASP A 1 232 ? 43.161 142.301 -55.365 1.00 22.48 232 ASP A CA 1
ATOM 1627 C C . ASP A 1 232 ? 43.255 140.779 -55.334 1.00 21.46 232 ASP A C 1
ATOM 1628 O O . ASP A 1 232 ? 42.261 140.078 -55.513 1.00 22.99 232 ASP A O 1
ATOM 1633 N N . ALA A 1 233 ? 44.460 140.271 -55.113 1.00 19.71 233 ALA A N 1
ATOM 1634 C CA . ALA A 1 233 ? 44.672 138.831 -55.065 1.00 18.97 233 ALA A CA 1
ATOM 1635 C C . ALA A 1 233 ? 45.950 138.523 -54.318 1.00 17.84 233 ALA A C 1
ATOM 1636 O O . ALA A 1 233 ? 46.738 139.419 -54.018 1.00 17.54 233 ALA A O 1
ATOM 1638 N N . ALA A 1 234 ? 46.143 137.245 -54.015 1.00 16.73 234 ALA A N 1
ATOM 1639 C CA . ALA A 1 234 ? 47.334 136.794 -53.315 1.00 16.36 234 ALA A CA 1
ATOM 1640 C C . ALA A 1 234 ? 48.048 135.790 -54.211 1.00 15.73 234 ALA A C 1
ATOM 1641 O O . ALA A 1 234 ? 47.411 134.911 -54.789 1.00 16.01 234 ALA A O 1
ATOM 1643 N N . GLN A 1 235 ? 49.363 135.931 -54.334 1.00 15.23 235 GLN A N 1
ATOM 1644 C CA . GLN A 1 235 ? 50.155 135.014 -55.141 1.00 16.31 235 GLN A CA 1
ATOM 1645 C C . GLN A 1 235 ? 50.971 134.147 -54.192 1.00 17.30 235 GLN A C 1
ATOM 1646 O O . GLN A 1 235 ? 51.718 134.659 -53.352 1.00 18.07 235 GLN A O 1
ATOM 1652 N N . LEU A 1 236 ? 50.814 132.834 -54.329 1.00 17.68 236 LEU A N 1
ATOM 1653 C CA . LEU A 1 236 ? 51.491 131.870 -53.468 1.00 17.11 236 LEU A CA 1
ATOM 1654 C C . LEU A 1 236 ? 52.428 130.940 -54.222 1.00 17.75 236 LEU A C 1
ATOM 1655 O O . LEU A 1 236 ? 52.028 130.294 -55.195 1.00 15.84 236 LEU A O 1
ATOM 1660 N N . GLY A 1 237 ? 53.668 130.862 -53.750 1.00 16.63 237 GLY A N 1
ATOM 1661 C CA . GLY A 1 237 ? 54.640 129.979 -54.359 1.00 16.14 237 GLY A CA 1
ATOM 1662 C C . GLY A 1 237 ? 54.864 128.761 -53.473 1.00 17.07 237 GLY A C 1
ATOM 1663 O O . GLY A 1 237 ? 54.397 127.663 -53.778 1.00 17.83 237 GLY A O 1
ATOM 1664 N N . THR A 1 238 ? 55.560 128.969 -52.360 1.00 17.28 238 THR A N 1
ATOM 1665 C CA . THR A 1 238 ? 55.882 127.897 -51.418 1.00 17.19 238 THR A CA 1
ATOM 1666 C C . THR A 1 238 ? 54.695 127.005 -51.044 1.00 17.46 238 THR A C 1
ATOM 1667 O O . THR A 1 238 ? 54.843 125.785 -50.939 1.00 18.08 238 THR A O 1
ATOM 1671 N N . ALA A 1 239 ? 53.522 127.598 -50.849 1.00 15.97 239 ALA A N 1
ATOM 1672 C CA . ALA A 1 239 ? 52.345 126.810 -50.499 1.00 17.35 239 ALA A CA 1
ATOM 1673 C C . ALA A 1 239 ? 52.035 125.765 -51.581 1.00 18.10 239 ALA A C 1
ATOM 1674 O O . ALA A 1 239 ? 51.602 124.658 -51.272 1.00 16.49 239 ALA A O 1
ATOM 1676 N N . PHE A 1 240 ? 52.269 126.109 -52.846 1.00 16.06 240 PHE A N 1
ATOM 1677 C CA . PHE A 1 240 ? 52.006 125.167 -53.937 1.00 18.70 240 PHE A CA 1
ATOM 1678 C C . PHE A 1 240 ? 53.204 124.273 -54.261 1.00 18.70 240 PHE A C 1
ATOM 1679 O O . PHE A 1 240 ? 53.052 123.225 -54.887 1.00 17.53 240 PHE A O 1
ATOM 1687 N N . LEU A 1 241 ? 54.388 124.689 -53.825 1.00 19.51 241 LEU A N 1
ATOM 1688 C CA . LEU A 1 241 ? 55.620 123.932 -54.061 1.00 21.41 241 LEU A CA 1
ATOM 1689 C C . LEU A 1 241 ? 55.505 122.551 -53.430 1.00 20.03 241 LEU A C 1
ATOM 1690 O O . LEU A 1 241 ? 56.035 121.563 -53.944 1.00 17.47 241 LEU A O 1
ATOM 1695 N N . ALA A 1 242 ? 54.782 122.501 -52.319 1.00 21.28 242 ALA A N 1
ATOM 1696 C CA . ALA A 1 242 ? 54.587 121.277 -51.551 1.00 22.74 242 ALA A CA 1
ATOM 1697 C C . ALA A 1 242 ? 53.470 120.346 -52.035 1.00 22.54 242 ALA A C 1
ATOM 1698 O O . ALA A 1 242 ? 53.344 119.228 -51.528 1.00 23.23 242 ALA A O 1
ATOM 1700 N N . THR A 1 243 ? 52.665 120.792 -52.999 1.00 21.14 243 THR A N 1
ATOM 1701 C CA . THR A 1 243 ? 51.560 119.971 -53.495 1.00 19.02 243 THR A CA 1
ATOM 1702 C C . THR A 1 243 ? 52.027 118.836 -54.401 1.00 18.62 243 THR A C 1
ATOM 1703 O O . THR A 1 243 ? 53.138 118.863 -54.933 1.00 18.98 243 THR A O 1
ATOM 1707 N N . ASP A 1 244 ? 51.171 117.836 -54.578 1.00 18.58 244 ASP A N 1
ATOM 1708 C CA . ASP A 1 244 ? 51.517 116.682 -55.399 1.00 20.16 244 ASP A CA 1
ATOM 1709 C C . ASP A 1 244 ? 51.846 117.009 -56.852 1.00 20.06 24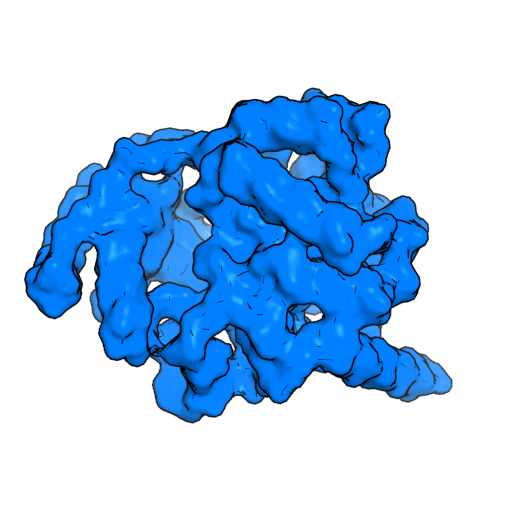4 ASP A C 1
ATOM 1710 O O . ASP A 1 244 ? 52.772 116.431 -57.410 1.00 21.42 244 ASP A O 1
ATOM 1715 N N . GLU A 1 245 ? 51.106 117.936 -57.460 1.00 19.71 245 GLU A N 1
ATOM 1716 C CA . GLU A 1 245 ? 51.351 118.308 -58.857 1.00 19.97 245 GLU A CA 1
ATOM 1717 C C . GLU A 1 245 ? 52.662 119.060 -59.053 1.00 19.81 245 GLU A C 1
ATOM 1718 O O . GLU A 1 245 ? 53.168 119.149 -60.177 1.00 18.83 245 GLU A O 1
ATOM 1724 N N . SER A 1 246 ? 53.201 119.611 -57.969 1.00 18.57 246 SER A N 1
ATOM 1725 C CA . SER A 1 246 ? 54.462 120.340 -58.039 1.00 17.34 246 SER A CA 1
ATOM 1726 C C . SER A 1 246 ? 55.573 119.407 -58.475 1.00 18.73 246 SER A C 1
ATOM 1727 O O . SER A 1 246 ? 55.665 118.271 -58.002 1.00 17.74 246 SER A O 1
ATOM 1730 N N . GLY A 1 247 ? 56.429 119.894 -59.367 1.00 17.27 247 GLY A N 1
ATOM 1731 C CA . GLY A 1 247 ? 57.519 119.070 -59.847 1.00 17.78 247 GLY A CA 1
ATOM 1732 C C . GLY A 1 247 ? 58.800 119.261 -59.063 1.00 17.32 247 GLY A C 1
ATOM 1733 O O . GLY A 1 247 ? 59.861 118.824 -59.500 1.00 18.89 247 GLY A O 1
ATOM 1734 N N . ALA A 1 248 ? 58.710 119.918 -57.910 1.00 17.61 248 ALA A N 1
ATOM 1735 C CA . ALA A 1 248 ? 59.886 120.147 -57.078 1.00 17.95 248 ALA A CA 1
ATOM 1736 C C . ALA A 1 248 ? 60.432 118.806 -56.603 1.00 18.21 248 ALA A C 1
ATOM 1737 O O . ALA A 1 248 ? 59.668 117.903 -56.282 1.00 17.82 248 ALA A O 1
ATOM 1739 N N . PRO A 1 249 ? 61.766 118.662 -56.559 1.00 18.65 249 PRO A N 1
ATOM 1740 C CA . PRO A 1 249 ? 62.403 117.420 -56.120 1.00 19.90 249 PRO A CA 1
ATOM 1741 C C . PRO A 1 249 ? 61.935 117.009 -54.729 1.00 19.82 249 PRO A C 1
ATOM 1742 O O . PRO A 1 249 ? 61.634 117.863 -53.891 1.00 17.61 249 PRO A O 1
ATOM 1746 N N . GLY A 1 250 ? 61.883 115.700 -54.492 1.00 18.92 250 GLY A N 1
ATOM 1747 C CA . GLY A 1 250 ? 61.450 115.194 -53.202 1.00 19.89 250 GLY A CA 1
ATOM 1748 C C . GLY A 1 250 ? 62.232 115.761 -52.030 1.00 20.08 250 GLY A C 1
ATOM 1749 O O . GLY A 1 250 ? 61.638 116.105 -51.007 1.00 20.61 250 GLY A O 1
ATOM 1750 N N . PRO A 1 251 ? 63.568 115.860 -52.133 1.00 20.05 251 PRO A N 1
ATOM 1751 C CA . PRO A 1 251 ? 64.358 116.405 -51.022 1.00 20.10 251 PRO A CA 1
ATOM 1752 C C . PRO A 1 251 ? 63.991 117.863 -50.736 1.00 20.93 251 PRO A C 1
ATOM 1753 O O . PRO A 1 251 ? 64.138 118.349 -49.608 1.00 16.79 251 PRO A O 1
ATOM 1757 N N . HIS A 1 252 ? 63.516 118.555 -51.769 1.00 19.45 252 HIS A N 1
ATOM 1758 C CA . HIS A 1 252 ? 63.125 119.951 -51.635 1.00 18.99 252 HIS A CA 1
ATOM 1759 C C . HIS A 1 252 ? 61.776 120.031 -50.917 1.00 18.49 252 HIS A C 1
ATOM 1760 O O . HIS A 1 252 ? 61.598 120.826 -49.995 1.00 18.34 252 HIS A O 1
ATOM 1767 N N . LYS A 1 253 ? 60.825 119.202 -51.333 1.00 18.25 253 LYS A N 1
ATOM 1768 C CA . LYS A 1 253 ? 59.519 119.185 -50.687 1.00 17.73 253 LYS A CA 1
ATOM 1769 C C . LYS A 1 253 ? 59.674 118.742 -49.231 1.00 17.95 253 LYS A C 1
ATOM 1770 O O . LYS A 1 253 ? 59.031 119.284 -48.334 1.00 19.33 253 LYS A O 1
ATOM 1776 N N . ARG A 1 254 ? 60.540 117.761 -48.998 1.00 18.33 254 ARG A N 1
ATOM 1777 C CA . ARG A 1 254 ? 60.758 117.243 -47.649 1.00 18.54 254 ARG A CA 1
ATOM 1778 C C . ARG A 1 254 ? 61.392 118.266 -46.710 1.00 18.61 254 ARG A C 1
ATOM 1779 O O . ARG A 1 254 ? 61.049 118.336 -45.531 1.00 17.08 254 ARG A O 1
ATOM 1787 N N . ALA A 1 255 ? 62.305 119.067 -47.244 1.00 18.53 255 ALA A N 1
ATOM 1788 C CA . ALA A 1 255 ? 63.005 120.072 -46.453 1.00 20.06 255 ALA A CA 1
ATOM 1789 C C . ALA A 1 255 ? 62.097 121.141 -45.847 1.00 18.68 255 ALA A C 1
ATOM 1790 O O . ALA A 1 255 ? 62.346 121.612 -44.738 1.00 19.10 255 ALA A O 1
ATOM 1792 N N . LEU A 1 256 ? 61.045 121.512 -46.569 1.00 19.90 256 LEU A N 1
ATOM 1793 C CA . LEU A 1 256 ? 60.111 122.546 -46.116 1.00 20.97 256 LEU A CA 1
ATOM 1794 C C . LEU A 1 256 ? 59.622 122.384 -44.681 1.00 21.92 256 LEU A C 1
ATOM 1795 O O . LEU A 1 256 ? 59.504 123.363 -43.950 1.00 21.74 256 LEU A O 1
ATOM 1800 N N . THR A 1 257 ? 59.329 121.154 -44.277 1.00 23.34 257 THR A N 1
ATOM 1801 C CA . THR A 1 257 ? 58.835 120.911 -42.928 1.00 24.21 257 THR A CA 1
ATOM 1802 C C . THR A 1 257 ? 59.835 120.190 -42.031 1.00 26.98 257 THR A C 1
ATOM 1803 O O . THR A 1 257 ? 59.513 119.831 -40.895 1.00 26.90 257 THR A O 1
ATOM 1807 N N . ASP A 1 258 ? 61.048 119.988 -42.539 1.00 28.00 258 ASP A N 1
ATOM 1808 C CA . ASP A 1 258 ? 62.100 119.313 -41.783 1.00 29.39 258 ASP A CA 1
ATOM 1809 C C . ASP A 1 258 ? 62.691 120.256 -40.736 1.00 31.00 258 ASP A C 1
ATOM 1810 O O . ASP A 1 258 ? 63.260 121.292 -41.078 1.00 30.31 258 ASP A O 1
ATOM 1815 N N . PRO A 1 259 ? 62.571 119.904 -39.443 1.00 32.58 259 PRO A N 1
ATOM 1816 C CA . PRO A 1 259 ? 63.098 120.727 -38.350 1.00 33.82 259 PRO A CA 1
ATOM 1817 C C . PRO A 1 259 ? 64.566 121.099 -38.537 1.00 34.72 259 PRO A C 1
ATOM 1818 O O . PRO A 1 259 ? 65.027 122.112 -38.013 1.00 36.69 259 PRO A O 1
ATOM 1822 N N . LEU A 1 260 ? 65.293 120.279 -39.288 1.00 33.93 260 LEU A N 1
ATOM 1823 C CA . LEU A 1 260 ? 66.709 120.524 -39.544 1.00 34.30 260 LEU A CA 1
ATOM 1824 C C . LEU A 1 260 ? 66.928 121.679 -40.520 1.00 33.29 260 LEU A C 1
ATOM 1825 O O . LEU A 1 260 ? 68.055 122.130 -40.725 1.00 33.32 260 LEU A O 1
ATOM 1830 N N . PHE A 1 261 ? 65.840 122.141 -41.126 1.00 30.80 261 PHE A N 1
ATOM 1831 C CA . PHE A 1 261 ? 65.869 123.260 -42.065 1.00 31.39 261 PHE A CA 1
ATOM 1832 C C . PHE A 1 261 ? 64.842 124.242 -41.517 1.00 32.32 261 PHE A C 1
ATOM 1833 O O . PHE A 1 261 ? 63.930 124.666 -42.221 1.00 34.11 261 PHE A O 1
ATOM 1841 N N . ALA A 1 262 ? 65.005 124.594 -40.249 1.00 32.13 262 ALA A N 1
ATOM 1842 C CA . ALA A 1 262 ? 64.078 125.487 -39.571 1.00 35.42 262 ALA A CA 1
ATOM 1843 C C . ALA A 1 262 ? 64.067 126.938 -40.032 1.00 34.49 262 ALA A C 1
ATOM 1844 O O . ALA A 1 262 ? 63.070 127.632 -39.840 1.00 38.69 262 ALA A O 1
ATOM 1846 N N . ARG A 1 263 ? 65.147 127.407 -40.646 1.00 31.27 263 ARG A N 1
ATOM 1847 C CA . ARG A 1 263 ? 65.172 128.801 -41.064 1.00 30.94 263 ARG A CA 1
ATOM 1848 C C . ARG A 1 263 ? 65.537 129.050 -42.523 1.00 26.93 263 ARG A C 1
ATOM 1849 O O . ARG A 1 263 ? 66.088 128.181 -43.204 1.00 23.35 263 ARG A O 1
ATOM 1857 N N . THR A 1 264 ? 65.205 130.250 -42.991 1.00 23.67 264 THR A N 1
ATOM 1858 C CA . THR A 1 264 ? 65.497 130.667 -44.352 1.00 22.22 264 THR A CA 1
ATOM 1859 C C . THR A 1 264 ? 66.313 131.951 -44.301 1.00 23.24 264 THR A C 1
ATOM 1860 O O . THR A 1 264 ? 66.358 132.638 -43.275 1.00 20.14 264 THR A O 1
ATOM 1864 N N . ARG A 1 265 ? 66.960 132.264 -45.415 1.00 21.29 265 ARG A N 1
ATOM 1865 C CA . ARG A 1 265 ? 67.757 133.472 -45.527 1.00 23.27 265 ARG A CA 1
ATOM 1866 C C . ARG A 1 265 ? 67.871 133.862 -46.988 1.00 21.41 265 ARG A C 1
ATOM 1867 O O . ARG A 1 265 ? 67.811 133.008 -47.874 1.00 19.08 265 ARG A O 1
ATOM 1875 N N . LEU A 1 266 ? 68.016 135.158 -47.233 1.00 20.74 266 LEU A N 1
ATOM 1876 C CA . LEU A 1 266 ? 68.195 135.654 -48.587 1.00 20.61 266 LEU A CA 1
ATOM 1877 C C . LEU A 1 266 ? 69.678 135.461 -48.862 1.00 21.90 266 LEU A C 1
ATOM 1878 O O . LEU A 1 266 ? 70.509 135.776 -48.008 1.00 22.75 266 LEU A O 1
ATOM 1883 N N . THR A 1 267 ? 70.017 134.939 -50.035 1.00 19.02 267 THR A N 1
ATOM 1884 C CA . THR A 1 267 ? 71.418 134.722 -50.369 1.00 18.66 267 THR A CA 1
ATOM 1885 C C . THR A 1 267 ? 71.673 134.779 -51.869 1.00 18.41 267 THR A C 1
ATOM 1886 O O . THR A 1 267 ? 70.766 134.573 -52.674 1.00 16.62 267 THR A O 1
ATOM 1890 N N . ARG A 1 268 ? 72.918 135.071 -52.230 1.00 17.38 268 ARG A N 1
ATOM 1891 C CA . ARG A 1 268 ? 73.325 135.123 -53.628 1.00 18.72 268 ARG A CA 1
ATOM 1892 C C . ARG A 1 268 ? 74.170 133.885 -53.918 1.00 18.17 268 ARG A C 1
ATOM 1893 O O . ARG A 1 268 ? 74.671 133.706 -55.025 1.00 17.95 268 ARG A O 1
ATOM 1901 N N . ALA A 1 269 ? 74.310 133.024 -52.914 1.00 18.50 269 ALA A N 1
ATOM 1902 C CA . ALA A 1 269 ? 75.122 131.815 -53.038 1.00 19.04 269 ALA A CA 1
ATOM 1903 C C . ALA A 1 269 ? 74.867 130.947 -54.268 1.00 18.36 269 ALA A C 1
ATOM 1904 O O . ALA A 1 269 ? 75.803 130.483 -54.912 1.00 19.04 269 ALA A O 1
ATOM 1906 N N . PHE A 1 270 ? 73.603 130.729 -54.601 1.00 17.66 270 PHE A N 1
ATOM 1907 C CA . PHE A 1 270 ? 73.269 129.868 -55.727 1.00 18.43 270 PHE A CA 1
ATOM 1908 C C . PHE A 1 270 ? 73.186 130.514 -57.106 1.00 18.11 270 PHE A C 1
ATOM 1909 O O . PHE A 1 270 ? 73.500 129.871 -58.109 1.00 17.20 270 PHE A O 1
ATOM 1917 N N . THR A 1 271 ? 72.774 131.775 -57.166 1.00 18.26 271 THR A N 1
ATOM 1918 C CA . THR A 1 271 ? 72.587 132.420 -58.462 1.00 18.84 271 THR A CA 1
ATOM 1919 C C . THR A 1 271 ? 73.219 133.793 -58.669 1.00 19.58 271 THR A C 1
ATOM 1920 O O . THR A 1 271 ? 73.208 134.312 -59.784 1.00 18.98 271 THR A O 1
ATOM 1924 N N . GLY A 1 272 ? 73.751 134.391 -57.607 1.00 18.49 272 GLY A N 1
ATOM 1925 C CA . GLY A 1 272 ? 74.352 135.702 -57.752 1.00 19.72 272 GLY A CA 1
ATOM 1926 C C . GLY A 1 272 ? 73.350 136.829 -57.576 1.00 20.16 272 GLY A C 1
ATOM 1927 O O . GLY A 1 272 ? 73.684 137.996 -57.776 1.00 22.21 272 GLY A O 1
ATOM 1928 N N . ARG A 1 273 ? 72.117 136.484 -57.218 1.00 17.54 273 ARG A N 1
ATOM 1929 C CA . ARG A 1 273 ? 71.073 137.478 -56.982 1.00 17.97 273 ARG A CA 1
ATOM 1930 C C . ARG A 1 273 ? 70.361 137.046 -55.699 1.00 17.45 273 ARG A C 1
ATOM 1931 O O . ARG A 1 273 ? 70.247 135.854 -55.419 1.00 17.40 273 ARG A O 1
ATOM 1939 N N . PRO A 1 274 ? 69.881 138.009 -54.899 1.00 16.89 274 PRO A N 1
ATOM 1940 C CA . PRO A 1 274 ? 69.192 137.681 -53.646 1.00 16.11 274 PRO A CA 1
ATOM 1941 C C . PRO A 1 274 ? 67.960 136.802 -53.820 1.00 17.22 274 PRO A C 1
ATOM 1942 O O . PRO A 1 274 ? 67.002 137.179 -54.501 1.00 16.64 274 PRO A O 1
ATOM 1946 N N . ALA A 1 275 ? 67.990 135.631 -53.191 1.00 15.33 275 ALA A N 1
ATOM 1947 C CA . ALA A 1 275 ? 66.881 134.689 -53.270 1.00 16.16 275 ALA A CA 1
ATOM 1948 C C . ALA A 1 275 ? 66.754 133.975 -51.925 1.00 16.83 275 ALA A C 1
ATOM 1949 O O . ALA A 1 275 ? 67.759 133.571 -51.343 1.00 17.70 275 ALA A O 1
ATOM 1951 N N . ARG A 1 276 ? 65.526 133.820 -51.433 1.00 16.39 276 ARG A N 1
ATOM 1952 C CA . ARG A 1 276 ? 65.313 133.177 -50.136 1.00 17.05 276 ARG A CA 1
ATOM 1953 C C . ARG A 1 276 ? 65.258 131.654 -50.233 1.00 17.34 276 ARG A C 1
ATOM 1954 O O . ARG A 1 276 ? 64.409 131.084 -50.927 1.00 17.28 276 ARG A O 1
ATOM 1962 N N . SER A 1 277 ? 66.172 131.011 -49.515 1.00 15.17 277 SER A N 1
ATOM 1963 C CA . SER A 1 277 ? 66.297 129.560 -49.496 1.00 17.33 277 SER A CA 1
ATOM 1964 C C . SER A 1 277 ? 66.403 129.056 -48.062 1.00 17.72 277 SER A C 1
ATOM 1965 O O . SER A 1 277 ? 66.746 129.818 -47.162 1.00 17.92 277 SER A O 1
ATOM 1968 N N . LEU A 1 278 ? 66.100 127.778 -47.847 1.00 18.80 278 LEU A N 1
ATOM 1969 C CA . LEU A 1 278 ? 66.235 127.195 -46.515 1.00 18.62 278 LEU A CA 1
ATOM 1970 C C . LEU A 1 278 ? 67.743 127.158 -46.285 1.00 18.81 278 LEU A C 1
ATOM 1971 O O . LEU A 1 278 ? 68.504 126.856 -47.206 1.00 19.70 278 LEU A O 1
ATOM 1976 N N . VAL A 1 279 ? 68.184 127.483 -45.076 1.00 16.90 279 VAL A N 1
ATOM 1977 C CA . VAL A 1 279 ? 69.611 127.477 -44.788 1.00 17.17 279 VAL A CA 1
ATOM 1978 C C . VAL A 1 279 ? 70.141 126.046 -44.808 1.00 17.24 279 VAL A C 1
ATOM 1979 O O . VAL A 1 279 ? 69.626 125.177 -44.116 1.00 18.99 279 VAL A O 1
ATOM 1983 N N . ASN A 1 280 ? 71.152 125.800 -45.631 1.00 16.56 280 ASN A N 1
ATOM 1984 C CA . ASN A 1 280 ? 71.751 124.481 -45.714 1.00 17.06 280 ASN A CA 1
ATOM 1985 C C . ASN A 1 280 ? 73.259 124.652 -45.815 1.00 17.34 280 ASN A C 1
ATOM 1986 O O . ASN A 1 280 ? 73.763 125.775 -45.741 1.00 17.69 280 ASN A O 1
ATOM 1991 N N . ARG A 1 281 ? 73.978 123.545 -45.978 1.00 17.92 281 ARG A N 1
ATOM 1992 C CA . ARG A 1 281 ? 75.435 123.584 -46.058 1.00 18.74 281 ARG A CA 1
ATOM 1993 C C . ARG A 1 281 ? 75.975 124.564 -47.095 1.00 19.37 281 ARG A C 1
ATOM 1994 O O . ARG A 1 281 ? 76.814 125.412 -46.784 1.00 18.90 281 ARG A O 1
ATOM 2002 N N . PHE A 1 282 ? 75.502 124.439 -48.332 1.00 17.71 282 PHE A N 1
ATOM 2003 C CA . PHE A 1 282 ? 75.962 125.306 -49.413 1.00 18.87 282 PHE A CA 1
ATOM 2004 C C . PHE A 1 282 ? 75.775 126.778 -49.050 1.00 18.31 282 PHE A C 1
ATOM 2005 O O . PHE A 1 282 ? 76.669 127.596 -49.253 1.00 18.26 282 PHE A O 1
ATOM 2013 N N . LEU A 1 283 ? 74.613 127.113 -48.505 1.00 20.83 283 LEU A N 1
ATOM 2014 C CA . LEU A 1 283 ? 74.335 128.497 -48.141 1.00 22.35 283 LEU A CA 1
ATOM 2015 C C . LEU A 1 283 ? 75.269 128.970 -47.029 1.00 22.91 283 LEU A C 1
ATOM 2016 O O . LEU A 1 283 ? 75.859 130.047 -47.124 1.00 22.20 283 LEU A O 1
ATOM 2021 N N . ARG A 1 284 ? 75.418 128.164 -45.983 1.00 24.40 284 ARG A N 1
ATOM 2022 C CA . ARG A 1 284 ? 76.291 128.531 -44.874 1.00 26.50 284 ARG A CA 1
ATOM 2023 C C . ARG A 1 284 ? 77.734 128.744 -45.325 1.00 26.51 284 ARG A C 1
ATOM 2024 O O . ARG A 1 284 ? 78.397 129.685 -44.894 1.00 24.22 284 ARG A O 1
ATOM 2032 N N . GLU A 1 285 ? 78.211 127.876 -46.209 1.00 27.03 285 GLU A N 1
ATOM 2033 C CA . GLU A 1 285 ? 79.585 127.955 -46.687 1.00 27.44 285 GLU A CA 1
ATOM 2034 C C . GLU A 1 285 ? 79.916 129.046 -47.695 1.00 26.77 285 GLU A C 1
ATOM 2035 O O . GLU A 1 285 ? 80.937 129.719 -47.566 1.00 25.80 285 GLU A O 1
ATOM 2041 N N . HIS A 1 286 ? 79.061 129.221 -48.696 1.00 25.60 286 HIS A N 1
ATOM 2042 C CA . HIS A 1 286 ? 79.322 130.195 -49.750 1.00 24.98 286 HIS A CA 1
ATOM 2043 C C . HIS A 1 286 ? 78.496 131.476 -49.703 1.00 25.54 286 HIS A C 1
ATOM 2044 O O . HIS A 1 286 ? 78.866 132.480 -50.313 1.00 25.51 286 HIS A O 1
ATOM 2051 N N . GLY A 1 287 ? 77.381 131.442 -48.985 1.00 24.69 287 GLY A N 1
ATOM 2052 C CA . GLY A 1 287 ? 76.537 132.619 -48.887 1.00 27.06 287 GLY A CA 1
ATOM 2053 C C . GLY A 1 287 ? 77.259 133.911 -48.529 1.00 28.30 287 GLY A C 1
ATOM 2054 O O . GLY A 1 287 ? 77.073 134.924 -49.205 1.00 28.84 287 GLY A O 1
ATOM 2055 N N . PRO A 1 288 ? 78.097 133.913 -47.479 1.00 28.23 288 PRO A N 1
ATOM 2056 C CA . PRO A 1 288 ? 78.833 135.109 -47.054 1.00 29.64 288 PRO A CA 1
ATOM 2057 C C . PRO A 1 288 ? 79.772 135.706 -48.100 1.00 30.35 288 PRO A C 1
ATOM 2058 O O . PRO A 1 288 ? 80.152 136.871 -48.004 1.00 32.12 288 PRO A O 1
ATOM 2062 N N . TYR A 1 289 ? 80.137 134.924 -49.108 1.00 31.56 289 TYR A N 1
ATOM 2063 C CA . TYR A 1 289 ? 81.079 135.404 -50.110 1.00 32.03 289 TYR A CA 1
ATOM 2064 C C . TYR A 1 289 ? 80.530 135.503 -51.526 1.00 31.23 289 TYR A C 1
ATOM 2065 O O . TYR A 1 289 ? 81.245 135.917 -52.441 1.00 31.07 289 TYR A O 1
ATOM 2074 N N . ALA A 1 290 ? 79.267 135.130 -51.706 1.00 28.60 290 ALA A N 1
ATOM 2075 C CA . ALA A 1 290 ? 78.640 135.168 -53.024 1.00 26.74 290 ALA A CA 1
ATOM 2076 C C . ALA A 1 290 ? 78.543 136.589 -53.570 1.00 27.07 290 ALA A C 1
ATOM 2077 O O . ALA A 1 290 ? 78.001 137.483 -52.916 1.00 26.65 290 ALA A O 1
ATOM 2079 N N . PRO A 1 291 ? 79.069 136.812 -54.784 1.00 26.14 291 PRO A N 1
ATOM 2080 C CA . PRO A 1 291 ? 79.045 138.128 -55.425 1.00 26.74 291 PRO A CA 1
ATOM 2081 C C . PRO A 1 291 ? 77.741 138.406 -56.169 1.00 26.69 291 PRO A C 1
ATOM 2082 O O . PRO A 1 291 ? 76.996 137.486 -56.504 1.00 24.74 291 PRO A O 1
ATOM 2086 N N . ALA A 1 292 ? 77.473 139.683 -56.420 1.00 27.07 292 ALA A N 1
ATOM 2087 C CA . ALA A 1 292 ? 76.280 140.082 -57.151 1.00 26.89 292 ALA A CA 1
ATOM 2088 C C . ALA A 1 292 ? 76.620 139.914 -58.626 1.00 25.58 292 ALA A C 1
ATOM 2089 O O . ALA A 1 292 ? 77.172 140.816 -59.250 1.00 25.85 292 ALA A O 1
ATOM 2091 N N . ALA A 1 293 ? 76.310 138.745 -59.175 1.00 24.98 293 ALA A N 1
ATOM 2092 C CA . ALA A 1 293 ? 76.604 138.462 -60.576 1.00 24.68 293 ALA A CA 1
ATOM 2093 C C . ALA A 1 293 ? 75.611 137.454 -61.137 1.00 23.59 293 ALA A C 1
ATOM 2094 O O . ALA A 1 293 ? 75.880 136.256 -61.163 1.00 23.48 293 ALA A O 1
ATOM 2096 N N . TYR A 1 294 ? 74.468 137.956 -61.592 1.00 23.78 294 TYR A N 1
ATOM 2097 C CA . TYR A 1 294 ? 73.407 137.125 -62.149 1.00 23.46 294 TYR A CA 1
ATOM 2098 C C . TYR A 1 294 ? 73.270 137.384 -63.650 1.00 24.42 294 TYR A C 1
ATOM 2099 O O . TYR A 1 294 ? 73.384 138.521 -64.097 1.00 27.20 294 TYR A O 1
ATOM 2108 N N . PRO A 1 295 ? 73.008 136.336 -64.448 1.00 24.36 295 PRO A N 1
ATOM 2109 C CA . PRO A 1 295 ? 72.834 134.935 -64.062 1.00 23.53 295 PRO A CA 1
ATOM 2110 C C . PRO A 1 295 ? 74.159 134.179 -64.073 1.00 23.01 295 PRO A C 1
ATOM 2111 O O . PRO A 1 295 ? 74.180 132.949 -64.046 1.00 21.81 295 PRO A O 1
ATOM 2115 N N . ASP A 1 296 ? 75.259 134.924 -64.113 1.00 23.01 296 ASP A N 1
ATOM 2116 C CA . ASP A 1 296 ? 76.596 134.331 -64.139 1.00 23.28 296 ASP A CA 1
ATOM 2117 C C . ASP A 1 296 ? 76.764 133.234 -63.089 1.00 23.01 296 ASP A C 1
ATOM 2118 O O . ASP A 1 296 ? 77.154 132.109 -63.409 1.00 21.14 296 ASP A O 1
ATOM 2123 N N . VAL A 1 297 ? 76.479 133.567 -61.833 1.00 20.91 297 VAL A N 1
ATOM 2124 C CA . VAL A 1 297 ? 76.611 132.599 -60.750 1.00 20.00 297 VAL A CA 1
ATOM 2125 C C . VAL A 1 297 ? 75.640 131.439 -60.939 1.00 19.31 297 VAL A C 1
ATOM 2126 O O . VAL A 1 297 ? 75.980 130.284 -60.675 1.00 19.24 297 VAL A O 1
ATOM 2130 N N . HIS A 1 298 ? 74.436 131.744 -61.412 1.00 20.52 298 HIS A N 1
ATOM 2131 C CA . HIS A 1 298 ? 73.443 130.706 -61.654 1.00 22.33 298 HIS A CA 1
ATOM 2132 C C . HIS A 1 298 ? 73.980 129.655 -62.628 1.00 22.47 298 HIS A C 1
ATOM 2133 O O . HIS A 1 298 ? 73.825 128.453 -62.400 1.00 20.95 298 HIS A O 1
ATOM 2140 N N . HIS A 1 299 ? 74.607 130.106 -63.713 1.00 23.57 299 HIS A N 1
ATOM 2141 C CA . HIS A 1 299 ? 75.171 129.183 -64.699 1.00 23.82 299 HIS A CA 1
ATOM 2142 C C . HIS A 1 299 ? 76.299 128.387 -64.056 1.00 23.61 299 HIS A C 1
ATOM 2143 O O . HIS A 1 299 ? 76.445 127.182 -64.270 1.00 22.88 299 HIS A O 1
ATOM 2150 N N . LEU A 1 300 ? 77.098 129.088 -63.264 1.00 23.85 300 LEU A N 1
ATOM 2151 C CA . LEU A 1 300 ? 78.237 128.498 -62.584 1.00 24.84 300 LEU A CA 1
ATOM 2152 C C . LEU A 1 300 ? 77.866 127.315 -61.683 1.00 24.73 300 LEU A C 1
ATOM 2153 O O . LEU A 1 300 ? 78.518 126.268 -61.723 1.00 25.51 300 LEU A O 1
ATOM 2158 N N . THR A 1 301 ? 76.811 127.476 -60.889 1.00 22.82 301 THR A N 1
ATOM 2159 C CA . THR A 1 301 ? 76.389 126.437 -59.944 1.00 21.36 301 THR A CA 1
ATOM 2160 C C . THR A 1 301 ? 75.364 125.426 -60.444 1.00 21.23 301 THR A C 1
ATOM 2161 O O . THR A 1 301 ? 75.156 124.391 -59.807 1.00 18.92 301 THR A O 1
ATOM 2165 N N . SER A 1 302 ? 74.720 125.722 -61.568 1.00 21.81 302 SER A N 1
ATOM 2166 C CA . SER A 1 302 ? 73.697 124.831 -62.103 1.00 22.24 302 SER A CA 1
ATOM 2167 C C . SER A 1 302 ? 74.102 123.357 -62.091 1.00 22.96 302 SER A C 1
ATOM 2168 O O . SER A 1 302 ? 73.329 122.506 -61.652 1.00 21.57 302 SER A O 1
ATOM 2171 N N . PRO A 1 303 ? 75.315 123.034 -62.582 1.00 23.73 303 PRO A N 1
ATOM 2172 C CA . PRO A 1 303 ? 75.778 121.643 -62.602 1.00 23.78 303 PRO A CA 1
ATOM 2173 C C . PRO A 1 303 ? 75.894 121.070 -61.189 1.00 23.36 303 PRO A C 1
ATOM 2174 O O . PRO A 1 303 ? 75.611 119.897 -60.961 1.00 23.35 303 PRO A O 1
ATOM 2178 N N . LEU A 1 304 ? 76.316 121.903 -60.243 1.00 23.18 304 LEU A N 1
ATOM 2179 C CA . LEU A 1 304 ? 76.460 121.463 -58.856 1.00 22.87 304 LEU A CA 1
ATOM 2180 C C . LEU A 1 304 ? 75.094 121.096 -58.290 1.00 23.44 304 LEU A C 1
ATOM 2181 O O . LEU A 1 304 ? 74.926 120.046 -57.663 1.00 22.58 304 LEU A O 1
ATOM 2186 N N . ARG A 1 305 ? 74.114 121.961 -58.525 1.00 21.92 305 ARG A N 1
ATOM 2187 C CA . ARG A 1 305 ? 72.766 121.720 -58.036 1.00 22.88 305 ARG A CA 1
ATOM 2188 C C . ARG A 1 305 ? 72.133 120.490 -58.676 1.00 22.34 305 ARG A C 1
ATOM 2189 O O . ARG A 1 305 ? 71.407 119.755 -58.011 1.00 21.17 305 ARG A O 1
ATOM 2197 N N . LYS A 1 306 ? 72.404 120.268 -59.961 1.00 22.97 306 LYS A N 1
ATOM 2198 C CA . LYS A 1 306 ? 71.861 119.099 -60.653 1.00 24.05 306 LYS A CA 1
ATOM 2199 C C . LYS A 1 306 ? 72.428 117.830 -60.023 1.00 22.18 306 LYS A C 1
ATOM 2200 O O . LYS A 1 306 ? 71.707 116.864 -59.787 1.00 22.88 306 LYS A O 1
ATOM 2206 N N . ALA A 1 307 ? 73.729 117.836 -59.766 1.00 20.44 307 ALA A N 1
ATOM 2207 C CA . ALA A 1 307 ? 74.388 116.683 -59.168 1.00 21.93 307 ALA A CA 1
ATOM 2208 C C . ALA A 1 307 ? 73.826 116.409 -57.776 1.00 22.51 307 ALA A C 1
ATOM 2209 O O . ALA A 1 307 ? 73.527 115.265 -57.431 1.00 21.43 307 ALA A O 1
ATOM 2211 N N . ALA A 1 308 ? 73.681 117.464 -56.980 1.00 21.76 308 ALA A N 1
ATOM 2212 C CA . ALA A 1 308 ? 73.157 117.331 -55.627 1.00 21.55 308 ALA A CA 1
ATOM 2213 C C . ALA A 1 308 ? 71.745 116.749 -55.654 1.00 23.00 308 ALA A C 1
ATOM 2214 O O . ALA A 1 308 ? 71.410 115.853 -54.868 1.00 19.70 308 ALA A O 1
ATOM 2216 N N . ALA A 1 309 ? 70.923 117.259 -56.567 1.00 23.64 309 ALA A N 1
ATOM 2217 C CA . ALA A 1 309 ? 69.548 116.792 -56.697 1.00 25.80 309 ALA A CA 1
ATOM 2218 C C . ALA A 1 309 ? 69.539 115.320 -57.082 1.00 27.10 309 ALA A C 1
ATOM 2219 O O . ALA A 1 309 ? 68.786 114.525 -56.518 1.00 28.88 309 ALA A O 1
ATOM 2221 N N . LYS A 1 310 ? 70.385 114.960 -58.039 1.00 28.51 310 LYS A N 1
ATOM 2222 C CA . LYS A 1 310 ? 70.479 113.577 -58.496 1.00 29.06 310 LYS A CA 1
ATOM 2223 C C . LYS A 1 310 ? 70.746 112.656 -57.304 1.00 27.41 310 LYS A C 1
ATOM 2224 O O . LYS A 1 310 ? 70.154 111.584 -57.189 1.00 27.07 310 LYS A O 1
ATOM 2230 N N . ALA A 1 311 ? 71.642 113.089 -56.419 1.00 24.62 311 ALA A N 1
ATOM 2231 C CA . ALA A 1 311 ? 72.012 112.313 -55.238 1.00 23.07 311 ALA A CA 1
ATOM 2232 C C . ALA A 1 311 ? 71.012 112.436 -54.098 1.00 20.23 311 ALA A C 1
ATOM 2233 O O . ALA A 1 311 ? 71.107 111.712 -53.111 1.00 20.79 311 ALA A O 1
ATOM 2235 N N . GLY A 1 312 ? 70.056 113.348 -54.234 1.00 19.42 312 GLY A N 1
ATOM 2236 C CA . GLY A 1 312 ? 69.071 113.536 -53.186 1.00 18.53 312 GLY A CA 1
ATOM 2237 C C . GLY A 1 312 ? 69.649 114.280 -51.995 1.00 18.88 312 GLY A C 1
ATOM 2238 O O . GLY A 1 312 ? 69.112 114.205 -50.888 1.00 19.43 312 GLY A O 1
ATOM 2239 N N . ASP A 1 313 ? 70.739 115.009 -52.224 1.00 18.55 313 ASP A N 1
ATOM 2240 C CA . ASP A 1 313 ? 71.406 115.766 -51.164 1.00 18.93 313 ASP A CA 1
ATOM 2241 C C . ASP A 1 313 ? 70.890 117.201 -51.065 1.00 19.05 313 ASP A C 1
ATOM 2242 O O . ASP A 1 313 ? 71.343 118.090 -51.786 1.00 17.57 313 ASP A O 1
ATOM 2247 N N . ALA A 1 314 ? 69.944 117.413 -50.155 1.00 18.22 314 ALA A N 1
ATOM 2248 C CA . ALA A 1 314 ? 69.338 118.724 -49.955 1.00 19.77 314 ALA A CA 1
ATOM 2249 C C . ALA A 1 314 ? 70.321 119.803 -49.501 1.00 18.98 314 ALA A C 1
ATOM 2250 O O . ALA A 1 314 ? 70.039 120.991 -49.634 1.00 20.98 314 ALA A O 1
ATOM 2252 N N . GLN A 1 315 ? 71.473 119.400 -48.972 1.00 19.97 315 GLN A N 1
ATOM 2253 C CA . GLN A 1 315 ? 72.460 120.369 -48.497 1.00 18.45 315 GLN A CA 1
ATOM 2254 C C . GLN A 1 315 ? 73.195 121.093 -49.625 1.00 19.33 315 GLN A C 1
ATOM 2255 O O . GLN A 1 315 ? 73.873 122.094 -49.385 1.00 17.60 315 GLN A O 1
ATOM 2261 N N . GLY A 1 316 ? 73.064 120.593 -50.851 1.00 17.76 316 GLY A N 1
ATOM 2262 C CA . GLY A 1 316 ? 73.735 121.226 -51.975 1.00 16.76 316 GLY A CA 1
ATOM 2263 C C . GLY A 1 316 ? 72.751 121.775 -52.988 1.00 18.44 316 GLY A C 1
ATOM 2264 O O . GLY A 1 316 ? 73.120 122.147 -54.103 1.00 17.17 316 GLY A O 1
ATOM 2265 N N . MET A 1 317 ? 71.486 121.837 -52.594 1.00 19.09 317 MET A N 1
ATOM 2266 C CA . MET A 1 317 ? 70.439 122.330 -53.475 1.00 18.51 317 MET A CA 1
ATOM 2267 C C . MET A 1 317 ? 69.957 123.728 -53.106 1.00 18.33 317 MET A C 1
ATOM 2268 O O . MET A 1 317 ? 70.120 124.175 -51.966 1.00 16.47 317 MET A O 1
ATOM 2273 N N . ALA A 1 318 ? 69.366 124.410 -54.085 1.00 16.75 318 ALA A N 1
ATOM 2274 C CA . ALA A 1 318 ? 68.809 125.741 -53.870 1.00 18.06 318 ALA A CA 1
ATOM 2275 C C . ALA A 1 318 ? 67.383 125.521 -53.372 1.00 17.74 318 ALA A C 1
ATOM 2276 O O . ALA A 1 318 ? 66.438 125.479 -54.155 1.00 18.66 318 ALA A O 1
ATOM 2278 N N . LEU A 1 319 ? 67.240 125.379 -52.059 1.00 17.73 319 LEU A N 1
ATOM 2279 C CA . LEU A 1 319 ? 65.945 125.128 -51.433 1.00 16.18 319 LEU A CA 1
ATOM 2280 C C . LEU A 1 319 ? 65.049 126.370 -51.303 1.00 15.80 319 LEU A C 1
ATOM 2281 O O . LEU A 1 319 ? 64.703 126.785 -50.195 1.00 16.72 319 LEU A O 1
ATOM 2286 N N . TRP A 1 320 ? 64.669 126.955 -52.433 1.00 13.44 320 TRP A N 1
ATOM 2287 C CA . TRP A 1 320 ? 63.819 128.146 -52.432 1.00 14.46 320 TRP A CA 1
ATOM 2288 C C . TRP A 1 320 ? 62.588 127.930 -51.545 1.00 14.37 320 TRP A C 1
ATOM 2289 O O . TRP A 1 320 ? 61.884 126.926 -51.676 1.00 12.57 320 TRP A O 1
ATOM 2300 N N . ALA A 1 321 ? 62.324 128.875 -50.648 1.00 13.14 321 ALA A N 1
ATOM 2301 C CA . ALA A 1 321 ? 61.176 128.762 -49.754 1.00 14.84 321 ALA A CA 1
ATOM 2302 C C . ALA A 1 321 ? 60.921 130.082 -49.035 1.00 14.73 321 ALA A C 1
ATOM 2303 O O . ALA A 1 321 ? 61.862 130.775 -48.649 1.00 15.15 321 ALA A O 1
ATOM 2305 N N . GLY A 1 322 ? 59.646 130.427 -48.872 1.00 13.80 322 GLY A N 1
ATOM 2306 C CA . GLY A 1 322 ? 59.289 131.653 -48.184 1.00 14.34 322 GLY A CA 1
ATOM 2307 C C . GLY A 1 322 ? 59.347 131.407 -46.687 1.00 15.56 322 GLY A C 1
ATOM 2308 O O . GLY A 1 322 ? 59.483 130.263 -46.253 1.00 16.28 322 GLY A O 1
ATOM 2309 N N . GLN A 1 323 ? 59.235 132.466 -45.894 1.00 15.57 323 GLN A N 1
ATOM 2310 C CA . GLN A 1 323 ? 59.306 132.333 -44.444 1.00 17.15 323 GLN A CA 1
ATOM 2311 C C . GLN A 1 323 ? 58.179 131.515 -43.816 1.00 17.76 323 GLN A C 1
ATOM 2312 O O . GLN A 1 323 ? 58.256 131.149 -42.647 1.00 18.61 323 GLN A O 1
ATOM 2318 N N . GLY A 1 324 ? 57.139 131.223 -44.590 1.00 17.39 324 GLY A N 1
ATOM 2319 C CA . GLY A 1 324 ? 56.035 130.435 -44.068 1.00 17.68 324 GLY A CA 1
ATOM 2320 C C . GLY A 1 324 ? 56.135 128.965 -44.449 1.00 17.40 324 GLY A C 1
ATOM 2321 O O . GLY A 1 324 ? 55.159 128.221 -44.337 1.00 16.58 324 GLY A O 1
ATOM 2322 N N . HIS A 1 325 ? 57.320 128.539 -44.878 1.00 17.30 325 HIS A N 1
ATOM 2323 C CA . HIS A 1 325 ? 57.528 127.160 -45.320 1.00 18.39 325 HIS A CA 1
ATOM 2324 C C . HIS A 1 325 ? 57.073 126.073 -44.349 1.00 19.43 325 HIS A C 1
ATOM 2325 O O . HIS A 1 325 ? 56.515 125.061 -44.774 1.00 19.77 325 HIS A O 1
ATOM 2332 N N . ARG A 1 326 ? 57.306 126.272 -43.055 1.00 19.53 326 ARG A N 1
ATOM 2333 C CA . ARG A 1 326 ? 56.917 125.274 -42.062 1.00 22.46 326 ARG A CA 1
ATOM 2334 C C . ARG A 1 326 ? 55.418 124.975 -42.054 1.00 24.11 326 ARG A C 1
ATOM 2335 O O . ARG A 1 326 ? 54.988 123.948 -41.516 1.00 23.73 326 ARG A O 1
ATOM 2343 N N . MET A 1 327 ? 54.627 125.855 -42.670 1.00 22.10 327 MET A N 1
ATOM 2344 C CA . MET A 1 327 ? 53.176 125.669 -42.738 1.00 22.47 327 MET A CA 1
ATOM 2345 C C . MET A 1 327 ? 52.749 124.987 -44.041 1.00 21.86 327 MET A C 1
ATOM 2346 O O . MET A 1 327 ? 51.559 124.909 -44.351 1.00 20.96 327 MET A O 1
ATOM 2351 N N . ALA A 1 328 ? 53.718 124.496 -44.807 1.00 22.42 328 ALA A N 1
ATOM 2352 C CA . ALA A 1 328 ? 53.416 123.836 -46.072 1.00 22.65 328 ALA A CA 1
ATOM 2353 C C . ALA A 1 328 ? 52.555 122.593 -45.863 1.00 25.05 328 ALA A C 1
ATOM 2354 O O . ALA A 1 328 ? 52.740 121.849 -44.899 1.00 24.24 328 ALA A O 1
ATOM 2356 N N . ARG A 1 329 ? 51.612 122.374 -46.773 1.00 23.92 329 ARG A N 1
ATOM 2357 C CA . ARG A 1 329 ? 50.723 121.221 -46.689 1.00 26.48 329 ARG A CA 1
ATOM 2358 C C . ARG A 1 329 ? 50.852 120.357 -47.948 1.00 26.24 329 ARG A C 1
ATOM 2359 O O . ARG A 1 329 ? 50.805 120.864 -49.066 1.00 24.70 329 ARG A O 1
ATOM 2367 N N . GLU A 1 330 ? 51.033 119.053 -47.753 1.00 26.43 330 GLU A N 1
ATOM 2368 C CA . GLU A 1 330 ? 51.200 118.117 -48.861 1.00 28.21 330 GLU A CA 1
ATOM 2369 C C . GLU A 1 330 ? 49.906 117.429 -49.273 1.00 28.25 330 GLU A C 1
ATOM 2370 O O . GLU A 1 330 ? 49.456 116.487 -48.625 1.00 28.01 330 GLU A O 1
ATOM 2376 N N . LEU A 1 331 ? 49.323 117.896 -50.368 1.00 27.30 331 LEU A N 1
ATOM 2377 C CA . LEU A 1 331 ? 48.084 117.337 -50.888 1.00 25.60 331 LEU A CA 1
ATOM 2378 C C . LEU A 1 331 ? 47.922 117.848 -52.308 1.00 23.32 331 LEU A C 1
ATOM 2379 O O . LEU A 1 331 ? 48.733 118.649 -52.764 1.00 21.53 331 LEU A O 1
ATOM 2384 N N . PRO A 1 332 ? 46.885 117.388 -53.031 1.00 22.18 332 PRO A N 1
ATOM 2385 C CA . PRO A 1 332 ? 46.689 117.860 -54.408 1.00 21.40 332 PRO A CA 1
ATOM 2386 C C . PRO A 1 332 ? 46.485 119.373 -54.410 1.00 19.77 332 PRO A C 1
ATOM 2387 O O . PRO A 1 332 ? 45.848 119.920 -53.506 1.00 19.20 332 PRO A O 1
ATOM 2391 N N . ALA A 1 333 ? 47.030 120.044 -55.420 1.00 18.27 333 ALA A N 1
ATOM 2392 C CA . ALA A 1 333 ? 46.904 121.494 -55.523 1.00 17.78 333 ALA A CA 1
ATOM 2393 C C . ALA A 1 333 ? 45.442 121.937 -55.524 1.00 18.68 333 ALA A C 1
ATOM 2394 O O . ALA A 1 333 ? 45.097 122.963 -54.933 1.00 17.58 333 ALA A O 1
ATOM 2396 N N . GLY A 1 334 ? 44.588 121.164 -56.190 1.00 18.88 334 GLY A N 1
ATOM 2397 C CA . GLY A 1 334 ? 43.176 121.502 -56.239 1.00 18.00 334 GLY A CA 1
ATOM 2398 C C . GLY A 1 334 ? 42.547 121.504 -54.854 1.00 18.70 334 GLY A C 1
ATOM 2399 O O . GLY A 1 334 ? 41.710 122.352 -54.543 1.00 17.19 334 GLY A O 1
ATOM 2400 N N . ARG A 1 335 ? 42.950 120.553 -54.017 1.00 17.24 335 ARG A N 1
ATOM 2401 C CA . ARG A 1 335 ? 42.415 120.473 -52.668 1.00 18.09 335 ARG A CA 1
ATOM 2402 C C . ARG A 1 335 ? 42.967 121.620 -51.820 1.00 18.83 335 ARG A C 1
ATOM 2403 O O . ARG A 1 335 ? 42.286 122.125 -50.930 1.00 18.56 335 ARG A O 1
ATOM 2411 N N . LEU A 1 336 ? 44.198 122.039 -52.103 1.00 20.76 336 LEU A N 1
ATOM 2412 C CA . LEU A 1 336 ? 44.804 123.146 -51.361 1.00 20.90 336 LEU A CA 1
ATOM 2413 C C . LEU A 1 336 ? 44.039 124.437 -51.652 1.00 20.90 336 LEU A C 1
ATOM 2414 O O . LEU A 1 336 ? 43.864 125.281 -50.772 1.00 20.52 336 LEU A O 1
ATOM 2419 N N . VAL A 1 337 ? 43.593 124.594 -52.895 1.00 20.22 337 VAL A N 1
ATOM 2420 C CA . VAL A 1 337 ? 42.834 125.781 -53.262 1.00 18.79 337 VAL A CA 1
ATOM 2421 C C . VAL A 1 337 ? 41.526 125.774 -52.479 1.00 20.65 337 VAL A C 1
ATOM 2422 O O . VAL A 1 337 ? 41.089 126.811 -51.976 1.00 20.03 337 VAL A O 1
ATOM 2426 N N . GLU A 1 338 ? 40.914 124.594 -52.363 1.00 20.48 338 GLU A N 1
ATOM 2427 C CA . GLU A 1 338 ? 39.660 124.452 -51.630 1.00 21.91 338 GLU A CA 1
ATOM 2428 C C . GLU A 1 338 ? 39.844 124.798 -50.155 1.00 21.94 338 GLU A C 1
ATOM 2429 O O . GLU A 1 338 ? 39.012 125.492 -49.566 1.00 22.12 338 GLU A O 1
ATOM 2435 N N . VAL A 1 339 ? 40.930 124.316 -49.556 1.00 20.77 339 VAL A N 1
ATOM 2436 C CA . VAL A 1 339 ? 41.200 124.609 -48.153 1.00 19.48 339 VAL A CA 1
ATOM 2437 C C . VAL A 1 339 ? 41.448 126.108 -47.990 1.00 19.14 339 VAL A C 1
ATOM 2438 O O . VAL A 1 339 ? 40.914 126.741 -47.079 1.00 17.69 339 VAL A O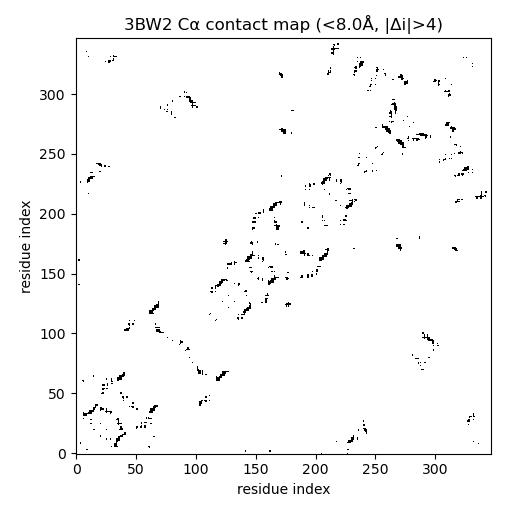 1
ATOM 2442 N N . LEU A 1 340 ? 42.263 126.679 -48.872 1.00 18.29 340 LEU A N 1
ATOM 2443 C CA . LEU A 1 340 ? 42.546 128.109 -48.799 1.00 18.15 340 LEU A CA 1
ATOM 2444 C C . LEU A 1 340 ? 41.255 128.909 -48.950 1.00 17.61 340 LEU A C 1
ATOM 2445 O O . LEU A 1 340 ? 41.042 129.899 -48.245 1.00 18.19 340 LEU A O 1
ATOM 2450 N N . ALA A 1 341 ? 40.390 128.474 -49.863 1.00 17.20 341 ALA A N 1
ATOM 2451 C CA . ALA A 1 341 ? 39.118 129.158 -50.093 1.00 17.95 341 ALA A CA 1
ATOM 2452 C C . ALA A 1 341 ? 38.247 129.126 -48.839 1.00 18.60 341 ALA A C 1
ATOM 2453 O O . ALA A 1 341 ? 37.593 130.111 -48.500 1.00 20.32 341 ALA A O 1
ATOM 2455 N N . ALA A 1 342 ? 38.243 127.988 -48.153 1.00 19.43 342 ALA A N 1
ATOM 2456 C CA . ALA A 1 342 ? 37.458 127.831 -46.936 1.00 20.43 342 ALA A CA 1
ATOM 2457 C C . ALA A 1 342 ? 38.025 128.698 -45.820 1.00 21.07 342 ALA A C 1
ATOM 2458 O O . ALA A 1 342 ? 37.278 129.301 -45.052 1.00 21.19 342 ALA A O 1
ATOM 2460 N N . GLU A 1 343 ? 39.351 128.753 -45.728 1.00 21.77 343 GLU A N 1
ATOM 2461 C CA . GLU A 1 343 ? 40.000 129.552 -44.696 1.00 21.94 343 GLU A CA 1
ATOM 2462 C C . GLU A 1 343 ? 39.736 131.027 -44.963 1.00 22.60 343 GLU A C 1
ATOM 2463 O O . GLU A 1 343 ? 39.511 131.808 -44.034 1.00 22.20 343 GLU A O 1
ATOM 2469 N N . LEU A 1 344 ? 39.749 131.396 -46.241 1.00 21.02 344 LEU A N 1
ATOM 2470 C CA . LEU A 1 344 ? 39.477 132.767 -46.653 1.00 20.57 344 LEU A CA 1
ATOM 2471 C C . LEU A 1 344 ? 38.069 133.164 -46.217 1.00 20.45 344 LEU A C 1
ATOM 2472 O O . LEU A 1 344 ? 37.871 134.206 -45.592 1.00 19.44 344 LEU A O 1
ATOM 2477 N N . ALA A 1 345 ? 37.091 132.328 -46.551 1.00 21.78 345 ALA A N 1
ATOM 2478 C CA . ALA A 1 345 ? 35.704 132.602 -46.192 1.00 23.87 345 ALA A CA 1
ATOM 2479 C C . ALA A 1 345 ? 35.556 132.699 -44.677 1.00 25.11 345 ALA A C 1
ATOM 2480 O O . ALA A 1 345 ? 34.887 133.593 -44.166 1.00 25.10 345 ALA A O 1
ATOM 2482 N N . GLU A 1 346 ? 36.190 131.776 -43.963 1.00 27.75 346 GLU A N 1
ATOM 2483 C CA . GLU A 1 346 ? 36.127 131.766 -42.508 1.00 30.44 346 GLU A CA 1
ATOM 2484 C C . GLU A 1 346 ? 36.673 133.068 -41.927 1.00 31.62 346 GLU A C 1
ATOM 2485 O O . GLU A 1 346 ? 36.104 133.623 -40.986 1.00 29.91 346 GLU A O 1
ATOM 2491 N N . ALA A 1 347 ? 37.777 133.555 -42.489 1.00 31.24 347 ALA A N 1
ATOM 2492 C CA . ALA A 1 347 ? 38.379 134.798 -42.018 1.00 32.10 347 ALA A CA 1
ATOM 2493 C C . ALA A 1 347 ? 37.484 135.990 -42.351 1.00 32.96 347 ALA A C 1
ATOM 2494 O O . ALA A 1 347 ? 37.347 136.906 -41.547 1.00 33.26 347 ALA A O 1
ATOM 2496 N N . ARG A 1 348 ? 36.877 135.978 -43.535 1.00 35.39 348 ARG A N 1
ATOM 2497 C CA . ARG A 1 348 ? 35.986 137.066 -43.941 1.00 38.35 348 ARG A CA 1
ATOM 2498 C C . ARG A 1 348 ? 34.867 137.216 -42.922 1.00 39.54 348 ARG A C 1
ATOM 2499 O O . ARG A 1 348 ? 34.614 138.305 -42.409 1.00 40.14 348 ARG A O 1
ATOM 2507 N N . THR A 1 349 ? 34.190 136.107 -42.649 1.00 40.37 349 THR A N 1
ATOM 2508 C CA . THR A 1 349 ? 33.091 136.090 -41.698 1.00 41.73 349 THR A CA 1
ATOM 2509 C C . THR A 1 349 ? 33.518 136.653 -40.345 1.00 42.34 349 THR A C 1
ATOM 2510 O O . THR A 1 349 ? 32.814 137.478 -39.762 1.00 43.02 349 THR A O 1
ATOM 2514 N N . ALA A 1 350 ? 34.671 136.209 -39.853 1.00 42.60 350 ALA A N 1
ATOM 2515 C CA . ALA A 1 350 ? 35.184 136.671 -38.567 1.00 43.57 350 ALA A CA 1
ATOM 2516 C C . ALA A 1 350 ? 35.321 138.192 -38.532 1.00 45.06 350 ALA A C 1
ATOM 2517 O O . ALA A 1 350 ? 34.951 138.829 -37.547 1.00 44.61 350 ALA A O 1
ATOM 2519 N N . LEU A 1 351 ? 35.852 138.769 -39.607 1.00 46.43 351 LEU A N 1
ATOM 2520 C CA . LEU A 1 351 ? 36.028 140.219 -39.696 1.00 48.51 351 LEU A CA 1
ATOM 2521 C C . LEU A 1 351 ? 34.685 140.944 -39.703 1.00 49.66 351 LEU A C 1
ATOM 2522 O O . LEU A 1 351 ? 34.633 142.166 -39.844 1.00 50.01 351 LEU A O 1
ATOM 2527 N N . SER A 1 352 ? 33.600 140.189 -39.562 1.00 51.17 352 SER A N 1
ATOM 2528 C CA . SER A 1 352 ? 32.262 140.773 -39.549 1.00 53.07 352 SER A CA 1
ATOM 2529 C C . SER A 1 352 ? 31.261 139.862 -38.845 1.00 53.95 352 SER A C 1
ATOM 2530 O O . SER A 1 352 ? 30.579 139.059 -39.482 1.00 55.90 352 SER A O 1
#

Foldseek 3Di:
DVVCVQFPAQEAADADPPQFQALLLQLLQQVLGYAREHELALPALVVQLVRVVVNVVSDVGAYEYEDEAFDDADVLLVVLLVLCVVLCVVLVHAFFFLPDGRHSNVVSNLVSCLVPPGAEYEYFQAEDALVSQVSNVVSNHAYEYEAQALVRLLVNVVSVHQEYEHAFPLAWWFRRHNDFDPVCVVVTHGQLVRLLSNQVSDPHAYEYEFLDQALLVQLVSVVSGHSHYYYHLQSSLEPSTRDQPLLNVLLQDVVQLDWDFFCQQALGTGIFRDAQSCVSCRVSRHNGPNSSNSRCVVSQVSCSVVSNPRRHRNTHGGNSNSHDYYHSSVSSVRSVVRNVVNVVVVD

Nearest PDB structures (foldseek):
  3bw2-assembly1_A-2  TM=1.003E+00  e=6.274E-75  Streptomyces ansochromogenes
  3bw4-assembly1_A-2  TM=1.002E+00  e=1.080E-73  Streptomyces ansochromogenes
  3bw3-assembly1_A-2  TM=1.002E+00  e=1.077E-71  Streptomyces ansochromogenes
  4qiu-assembly1_B  TM=9.250E-01  e=2.233E-35  Pseudomonas aeruginosa PAO581
  5gvh-assembly1_A-2  TM=8.845E-01  e=1.530E-26  Thermotoga maritima MSB8

B-factor: mean 24.5, std 8.71, range [10.46, 63.99]

Radius of gyration: 18.91 Å; Cα contacts (8 Å, |Δi|>4): 789; chains: 1; bounding box: 55×42×44 Å

Sequence (347 aa):
SALTDLFPLPIVQAPMAGGVSVPQLAAAVCEAGGLGFLAAGYKTADGMYQEIKRLRGLTGRPFGVNVFMPQPELGAVEVYAHQLAGEAAWYETELGDPDGGRDDGYDAKLAVLLDDPVPVVSFHFGVPDREVIARLRRAGTLTLVTATTPEEARAVEAAGADAVIAQGVEAGGHQGTHRDSSEDDGAGIGLLSLLAQVREAVDIPVVAAGGIMRGGQIAAVLAAGADAAQLGTAFLATDESGAPGPHKRALTDPLFARTRLTRAFTGRPARSLVNRFLREHGPYAPAAYPDVHHLTSPLRKAAAKAGDAQGMALWAGQGHRMARELPAGRLVEVLAAELAEARTALS

Organism: NCBI:txid115647